Protein AF-A0A090SXI3-F1 (afdb_monomer)

Solvent-accessible surface area (backbone atoms only — not comparable to full-atom values): 13983 Å² total; per-residue (Å²): 139,87,78,79,25,45,62,66,40,48,32,54,50,3,74,83,47,12,17,11,30,28,41,56,66,58,97,86,51,70,62,51,67,39,66,80,42,78,51,74,48,79,48,48,93,58,44,33,69,62,29,45,52,48,21,44,56,23,28,75,71,63,37,47,70,58,10,43,52,24,51,59,65,31,57,90,26,40,32,38,43,36,40,34,36,40,36,20,42,27,41,57,47,95,74,56,4,33,31,45,38,40,38,41,36,35,44,34,40,39,37,64,46,80,45,83,88,51,93,47,35,36,62,16,47,54,32,15,31,37,39,35,43,34,41,41,40,39,37,42,35,43,24,39,7,31,65,48,77,55,98,92,35,39,37,22,40,14,35,24,52,30,42,37,38,39,31,46,48,69,50,78,28,37,65,89,67,67,65,95,82,82,83,85,82,82,69,66,74,48,77,45,77,34,36,30,35,20,36,35,40,39,58,88,44,41,31,39,19,36,19,37,36,38,68,53,63,46,81,43,78,38,76,60,52,74,48,76,30,73,93,38,79,42,78,47,36,40,37,38,42,48,59,58,43,42,34,41,17,40,29,42,50,56,98,87,52,74,49,71,50,62,46,70,79,58,88,84,77,45,71,41,84,109

Organism: NCBI:txid990268

Foldseek 3Di:
DDDFDQWPPALFCCVVHPLQNVQVHDPPPQKDKDDKDKDKDKDFVLPLVVLLVQLVVCLVVVPQVSNVVSLVSNAPTKIKIKIKIKMKMWGHDQAKTKIKMKIKMKIKMKHKDFAPPDPRSSLRLQQIKIKMKMKIKIKTWMKIKHWDADPNKTKMKIKIKMKMKMWMWIDIGRSVGDDPPPTDDDTPIDIDIFMKIKMWIDDQQKIKMKIKGRCDKDKDKDDWDWDGRRNDTDIDIKIFIDDIWMKIKIWGHDPPDIDMDIDIPDDDDGIDTD

pLDDT: mean 87.56, std 11.7, range [46.03, 98.5]

Mean predicted aligned error: 7.32 Å

InterPro domains:
  IPR032811 Putative conjugal transfer protein TraF-related [PF13729] (15-264)

Structure (mmCIF, N/CA/C/O backbone):
data_AF-A0A090SXI3-F1
#
_entry.id   AF-A0A090SXI3-F1
#
loop_
_atom_site.group_PDB
_atom_site.id
_atom_site.type_symbol
_atom_site.label_atom_id
_atom_site.label_alt_id
_atom_site.label_comp_id
_atom_site.label_asym_id
_atom_site.label_entity_id
_atom_site.label_seq_id
_atom_site.pdbx_PDB_ins_code
_atom_site.Cartn_x
_atom_site.Cartn_y
_atom_site.Cartn_z
_atom_site.occupancy
_atom_site.B_iso_or_equiv
_atom_site.auth_seq_id
_atom_site.auth_comp_id
_atom_site.auth_asym_id
_atom_site.auth_atom_id
_atom_site.pdbx_PDB_model_num
ATOM 1 N N . MET A 1 1 ? -1.971 -1.583 -1.492 1.00 47.31 1 MET A N 1
ATOM 2 C CA . MET A 1 1 ? -3.250 -1.181 -0.830 1.00 47.31 1 MET A CA 1
ATOM 3 C C . MET A 1 1 ? -3.128 0.187 -0.147 1.00 47.31 1 MET A C 1
ATOM 5 O O . MET A 1 1 ? -2.890 0.252 1.058 1.00 47.31 1 MET A O 1
ATOM 9 N N . GLY A 1 2 ? -3.265 1.267 -0.918 1.00 52.25 2 GLY A N 1
ATOM 10 C CA . GLY A 1 2 ? -3.675 2.574 -0.399 1.00 52.25 2 GLY A CA 1
ATOM 11 C C . GLY A 1 2 ? -5.194 2.641 -0.515 1.00 52.25 2 GLY A C 1
ATOM 12 O O . GLY A 1 2 ? -5.736 2.346 -1.575 1.00 52.25 2 GLY A O 1
ATOM 13 N N . GLY A 1 3 ? -5.892 2.893 0.580 1.00 70.50 3 GLY A N 1
ATOM 14 C CA . GLY A 1 3 ? -7.349 2.932 0.589 1.00 70.50 3 GLY A CA 1
ATOM 15 C C . GLY A 1 3 ? -7.837 3.690 1.808 1.00 70.50 3 GLY A C 1
ATOM 16 O O . GLY A 1 3 ? -7.159 3.704 2.834 1.00 70.50 3 GLY A O 1
ATOM 17 N N . THR A 1 4 ? -9.003 4.312 1.689 1.00 84.81 4 THR A N 1
ATOM 18 C CA . THR A 1 4 ? -9.630 5.047 2.785 1.00 84.81 4 THR A CA 1
ATOM 19 C C . THR A 1 4 ? -10.278 4.071 3.765 1.00 84.81 4 THR A C 1
ATOM 21 O O . THR A 1 4 ? -10.942 3.109 3.376 1.00 84.81 4 THR A O 1
ATOM 24 N N . GLY A 1 5 ? -10.058 4.284 5.057 1.00 92.44 5 GLY A N 1
ATOM 25 C CA . GLY A 1 5 ? -10.492 3.354 6.095 1.00 92.44 5 GLY A CA 1
ATOM 26 C C . GLY A 1 5 ? -10.141 3.746 7.527 1.00 92.44 5 GLY A C 1
ATOM 27 O O . GLY A 1 5 ? -10.611 3.072 8.444 1.00 92.44 5 GLY A O 1
ATOM 28 N N . VAL A 1 6 ? -9.355 4.806 7.760 1.00 95.88 6 VAL A N 1
ATOM 29 C CA . VAL A 1 6 ? -8.852 5.168 9.102 1.00 95.88 6 VAL A CA 1
ATOM 30 C C . VAL A 1 6 ? -9.975 5.426 10.104 1.00 95.88 6 VAL A C 1
ATOM 32 O O . VAL A 1 6 ? -9.819 5.123 11.288 1.00 95.88 6 VAL A O 1
ATOM 35 N N . VAL A 1 7 ? -11.111 5.949 9.643 1.00 96.56 7 VAL A N 1
ATOM 36 C CA . VAL A 1 7 ? -12.305 6.180 10.478 1.00 96.56 7 VAL A CA 1
ATOM 37 C C . VAL A 1 7 ? -13.532 5.394 10.021 1.00 96.56 7 VAL A C 1
ATOM 39 O O . VAL A 1 7 ? -14.539 5.341 10.742 1.00 96.56 7 VAL A O 1
ATOM 42 N N . SER A 1 8 ? -13.459 4.802 8.827 1.00 94.88 8 SER A N 1
ATOM 43 C CA . SER A 1 8 ? -14.603 4.213 8.143 1.00 94.88 8 SER A CA 1
ATOM 44 C C . SER A 1 8 ? -14.634 2.693 8.115 1.00 94.88 8 SER A C 1
ATOM 46 O O . SER A 1 8 ? -15.714 2.128 7.935 1.00 94.88 8 SER A O 1
ATOM 48 N N . ALA A 1 9 ? -13.495 2.030 8.324 1.00 94.06 9 ALA A N 1
ATOM 49 C CA . ALA A 1 9 ? -13.436 0.579 8.291 1.00 94.06 9 ALA A CA 1
ATOM 50 C C . ALA A 1 9 ? -14.364 -0.062 9.342 1.00 94.06 9 ALA A C 1
ATOM 52 O O . ALA A 1 9 ? -14.617 0.477 10.422 1.00 94.06 9 ALA A O 1
ATOM 53 N N . SER A 1 10 ? -14.875 -1.243 9.003 1.00 92.88 10 SER A N 1
ATOM 54 C CA . SER A 1 10 ? -15.634 -2.079 9.933 1.00 92.88 10 SER A CA 1
ATOM 55 C C . SER A 1 10 ? -14.716 -2.662 11.007 1.00 92.88 10 SER A C 1
ATOM 57 O O . SER A 1 10 ? -13.502 -2.737 10.806 1.00 92.88 10 SER A O 1
ATOM 59 N N . TYR A 1 11 ? -15.280 -3.178 12.102 1.00 93.62 11 TYR A N 1
ATOM 60 C CA . TYR A 1 11 ? -14.468 -3.854 13.116 1.00 93.62 11 TYR A CA 1
ATOM 61 C C . TYR A 1 11 ? -13.689 -5.055 12.550 1.00 93.62 11 TYR A C 1
ATOM 63 O O . TYR A 1 11 ? -12.592 -5.311 13.021 1.00 93.62 11 TYR A O 1
ATOM 71 N N . LEU A 1 12 ? -14.181 -5.741 11.507 1.00 93.75 12 LEU A N 1
ATOM 72 C CA . LEU A 1 12 ? -13.489 -6.876 10.872 1.00 93.75 12 LEU A CA 1
ATOM 73 C C . LEU A 1 12 ? -12.348 -6.451 9.939 1.00 93.75 12 LEU A C 1
ATOM 75 O O . LEU A 1 12 ? -11.378 -7.186 9.769 1.00 93.75 12 LEU A O 1
ATOM 79 N N . THR A 1 13 ? -12.446 -5.266 9.333 1.00 94.06 13 THR A N 1
ATOM 80 C CA . THR A 1 13 ? -11.393 -4.709 8.468 1.00 94.06 13 THR A CA 1
ATOM 81 C C . THR A 1 13 ? -10.453 -3.759 9.211 1.00 94.06 13 THR A C 1
ATOM 83 O O . THR A 1 13 ? -9.410 -3.387 8.673 1.00 94.06 13 THR A O 1
ATOM 86 N N . ALA A 1 14 ? -10.764 -3.427 10.467 1.00 95.31 14 ALA A N 1
ATOM 87 C CA . ALA A 1 14 ? -9.978 -2.569 11.347 1.00 95.31 14 ALA A CA 1
ATOM 88 C C . ALA A 1 14 ? -8.473 -2.889 11.368 1.00 95.31 14 ALA A C 1
ATOM 90 O O . ALA A 1 14 ? -7.689 -1.948 11.219 1.00 95.31 14 ALA A O 1
ATOM 91 N N . PRO A 1 15 ? -8.018 -4.161 11.449 1.00 95.12 15 PRO A N 1
ATOM 92 C CA . PRO A 1 15 ? -6.584 -4.451 11.490 1.00 95.12 15 PRO A CA 1
ATOM 93 C C . PRO A 1 15 ? -5.826 -3.943 10.256 1.00 95.12 15 PRO A C 1
ATOM 95 O O . PRO A 1 15 ? -4.655 -3.575 10.340 1.00 95.12 15 PRO A O 1
ATOM 98 N N . PHE A 1 16 ? -6.501 -3.855 9.108 1.00 94.50 16 PHE A N 1
ATOM 99 C CA . PHE A 1 16 ? -5.898 -3.433 7.846 1.00 94.50 16 PHE A CA 1
ATOM 100 C C . PHE A 1 16 ? -5.880 -1.917 7.656 1.00 94.50 16 PHE A C 1
ATOM 102 O O . PHE A 1 16 ? -5.069 -1.446 6.860 1.00 94.50 16 PHE A O 1
ATOM 109 N N . TYR A 1 17 ? -6.649 -1.156 8.446 1.00 95.44 17 TYR A N 1
ATOM 110 C CA . TYR A 1 17 ? -6.756 0.306 8.340 1.00 95.44 17 TYR A CA 1
ATOM 111 C C . TYR A 1 17 ? -6.408 1.029 9.641 1.00 95.44 17 TYR A C 1
ATOM 113 O O . TYR A 1 17 ? -5.397 1.715 9.676 1.00 95.44 17 TYR A O 1
ATOM 121 N N . ASN A 1 18 ? -7.173 0.834 10.715 1.00 97.44 18 ASN A N 1
ATOM 122 C CA . ASN A 1 18 ? -6.925 1.435 12.024 1.00 97.44 18 ASN A CA 1
ATOM 123 C C . ASN A 1 18 ? -7.348 0.457 13.135 1.00 97.44 18 ASN A C 1
ATOM 125 O O . ASN A 1 18 ? -8.544 0.183 13.268 1.00 97.44 18 ASN A O 1
ATOM 129 N N . PRO A 1 19 ? -6.417 -0.043 13.972 1.00 97.69 19 PRO A N 1
ATOM 130 C CA . PRO A 1 19 ? -6.743 -1.032 14.995 1.00 97.69 19 PRO A CA 1
ATOM 131 C C . PRO A 1 19 ? -7.730 -0.527 16.053 1.00 97.69 19 PRO A C 1
ATOM 133 O O . PRO A 1 19 ? -8.421 -1.346 16.649 1.00 97.69 19 PRO A O 1
ATOM 136 N N . ALA A 1 20 ? -7.871 0.789 16.262 1.00 97.81 20 ALA A N 1
ATOM 137 C CA . ALA A 1 20 ? -8.884 1.336 17.170 1.00 97.81 20 ALA A CA 1
ATOM 138 C C . ALA A 1 20 ? -10.319 0.977 16.747 1.00 97.81 20 ALA A C 1
ATOM 140 O O . ALA A 1 20 ? -11.197 0.816 17.591 1.00 97.81 20 ALA A O 1
ATOM 141 N N . LEU A 1 21 ? -10.569 0.780 15.450 1.00 96.94 21 LEU A N 1
ATOM 142 C CA . LEU A 1 21 ? -11.894 0.403 14.956 1.00 96.94 21 LEU A CA 1
ATOM 143 C C . LEU A 1 21 ? -12.310 -1.015 15.384 1.00 96.94 21 LEU A C 1
ATOM 145 O O . LEU A 1 21 ? -13.496 -1.329 15.333 1.00 96.94 21 LEU A O 1
ATOM 149 N N . THR A 1 22 ? -11.386 -1.848 15.884 1.00 96.81 22 THR A N 1
ATOM 150 C CA . THR A 1 22 ? -11.689 -3.193 16.408 1.00 96.81 22 THR A CA 1
ATOM 151 C C . THR A 1 22 ? -12.709 -3.143 17.556 1.00 96.81 22 THR A C 1
ATOM 153 O O . THR A 1 22 ? -13.513 -4.060 17.700 1.00 96.81 22 THR A O 1
ATOM 156 N N . ALA A 1 23 ? -12.743 -2.064 18.351 1.00 96.25 23 ALA A N 1
ATOM 157 C CA . ALA A 1 23 ? -13.725 -1.896 19.430 1.00 96.25 23 ALA A CA 1
ATOM 158 C C . ALA A 1 23 ? -15.037 -1.222 18.984 1.00 96.25 23 ALA A C 1
ATOM 160 O O . ALA A 1 23 ? -15.909 -0.979 19.818 1.00 96.25 23 ALA A O 1
ATOM 161 N N . ILE A 1 24 ? -15.190 -0.918 17.692 1.00 94.50 24 ILE A N 1
ATOM 162 C CA . ILE A 1 24 ? -16.367 -0.258 17.113 1.00 94.50 24 ILE A CA 1
ATOM 163 C C . ILE A 1 24 ? -17.214 -1.301 16.371 1.00 94.50 24 ILE A C 1
ATOM 165 O O . ILE A 1 24 ? -17.279 -1.330 15.143 1.00 94.50 24 ILE A O 1
ATOM 169 N N . TYR A 1 25 ? -17.853 -2.178 17.141 1.00 89.75 25 TYR A N 1
ATOM 170 C CA . TYR A 1 25 ? -18.771 -3.221 16.668 1.00 89.75 25 TYR A CA 1
ATOM 171 C C . TYR A 1 25 ? -20.225 -2.885 17.041 1.00 89.75 25 TYR A C 1
ATOM 173 O O . TYR A 1 25 ? -20.486 -2.027 17.893 1.00 89.75 25 TYR A O 1
ATOM 181 N N . ARG A 1 26 ? -21.202 -3.528 16.391 1.00 84.06 26 ARG A N 1
ATOM 182 C CA . ARG A 1 26 ? -22.625 -3.344 16.716 1.00 84.06 26 ARG A CA 1
ATOM 183 C C . ARG A 1 26 ? -22.989 -4.177 17.942 1.00 84.06 26 ARG A C 1
ATOM 185 O O . ARG A 1 26 ? -22.405 -5.219 18.194 1.00 84.06 26 ARG A O 1
ATOM 192 N N . ARG A 1 27 ? -24.007 -3.754 18.700 1.00 75.00 27 ARG A N 1
ATOM 193 C CA . ARG A 1 27 ? -24.419 -4.449 19.940 1.00 75.00 27 ARG A CA 1
ATOM 194 C C . ARG A 1 27 ? -24.825 -5.916 19.752 1.00 75.00 27 ARG A C 1
ATOM 196 O O . ARG A 1 27 ? -24.783 -6.648 20.729 1.00 75.00 27 ARG A O 1
ATOM 203 N N . ASN A 1 28 ? -25.221 -6.309 18.542 1.00 79.62 28 ASN A N 1
ATOM 204 C CA . ASN A 1 28 ? -25.636 -7.675 18.215 1.00 79.62 28 ASN A CA 1
ATOM 205 C C . ASN A 1 28 ? -24.510 -8.499 17.558 1.00 79.62 28 ASN A C 1
ATOM 207 O O . ASN A 1 28 ? -24.779 -9.589 17.060 1.00 79.62 28 ASN A O 1
ATOM 211 N N . ASP A 1 29 ? -23.280 -7.980 17.509 1.00 81.44 29 ASP A N 1
ATOM 212 C CA . ASP A 1 29 ? -22.138 -8.707 16.961 1.00 81.44 29 ASP A CA 1
ATOM 213 C C . ASP A 1 29 ? -21.486 -9.527 18.088 1.00 81.44 29 ASP A C 1
ATOM 215 O O . ASP A 1 29 ? -20.845 -8.964 18.975 1.00 81.44 29 ASP A O 1
ATOM 219 N N . ASP A 1 30 ? -21.635 -10.854 18.048 1.00 79.69 30 ASP A N 1
ATOM 220 C CA . ASP A 1 30 ? -21.025 -11.773 19.030 1.00 79.69 30 ASP A CA 1
ATOM 221 C C . ASP A 1 30 ? -19.697 -12.366 18.534 1.00 79.69 30 ASP A C 1
ATOM 223 O O . ASP A 1 30 ? -18.776 -12.632 19.306 1.00 79.69 30 ASP A O 1
ATOM 227 N N . ALA A 1 31 ? -19.590 -12.561 17.222 1.00 86.44 31 ALA A N 1
ATOM 228 C CA . ALA A 1 31 ? -18.386 -12.947 16.502 1.00 86.44 31 ALA A CA 1
ATOM 229 C C . ALA A 1 31 ? -18.582 -12.605 15.023 1.00 86.44 31 ALA A C 1
ATOM 231 O O . ALA A 1 31 ? -19.709 -12.569 14.527 1.00 86.44 31 ALA A O 1
ATOM 232 N N . GLY A 1 32 ? -17.492 -12.382 14.295 1.00 90.19 32 GLY A N 1
ATOM 233 C CA . GLY A 1 32 ? -17.571 -12.240 12.845 1.00 90.19 32 GLY A CA 1
ATOM 234 C C . GLY A 1 32 ? -16.293 -12.663 12.157 1.00 90.19 32 GLY A C 1
ATOM 235 O O . GLY A 1 32 ? -15.233 -12.762 12.773 1.00 90.19 32 GLY A O 1
ATOM 236 N N . MET A 1 33 ? -16.402 -12.905 10.860 1.00 93.31 33 MET A N 1
ATOM 237 C CA . MET A 1 33 ? -15.274 -13.269 10.025 1.00 93.31 33 MET A CA 1
ATOM 238 C C . MET A 1 33 ? -15.311 -12.444 8.745 1.00 93.31 33 MET A C 1
ATOM 240 O O . MET A 1 33 ? -16.329 -12.391 8.056 1.00 93.31 33 MET A O 1
ATOM 244 N N . LEU A 1 34 ? -14.177 -11.837 8.414 1.00 91.38 34 LEU A N 1
ATOM 245 C CA . LEU A 1 34 ? -13.884 -11.417 7.057 1.00 91.38 34 LEU A CA 1
ATOM 246 C C . LEU A 1 34 ? -13.491 -12.669 6.275 1.00 91.38 34 LEU A C 1
ATOM 248 O O . LEU A 1 34 ? -12.407 -13.223 6.483 1.00 91.38 34 LEU A O 1
ATOM 252 N N . VAL A 1 35 ? -14.393 -13.120 5.403 1.00 90.81 35 VAL A N 1
ATOM 253 C CA . VAL A 1 35 ? -14.080 -14.168 4.425 1.00 90.81 35 VAL A CA 1
ATOM 254 C C . VAL A 1 35 ? -12.879 -13.745 3.577 1.00 90.81 35 VAL A C 1
ATOM 256 O O . VAL A 1 35 ? -12.702 -12.542 3.371 1.00 90.81 35 VAL A O 1
ATOM 259 N N . PRO A 1 36 ? -12.071 -14.701 3.078 1.00 89.44 36 PRO A N 1
ATOM 260 C CA . PRO A 1 36 ? -10.929 -14.390 2.229 1.00 89.44 36 PRO A CA 1
ATOM 261 C C . PRO A 1 36 ? -11.309 -13.408 1.125 1.00 89.44 36 PRO A C 1
ATOM 263 O O . PRO A 1 36 ? -12.106 -13.724 0.242 1.00 89.44 36 PRO A O 1
ATOM 266 N N . SER A 1 37 ? -10.755 -12.203 1.206 1.00 87.19 37 SER A N 1
ATOM 267 C CA . SER A 1 37 ? -10.879 -11.201 0.158 1.00 87.19 37 SER A CA 1
ATOM 268 C C . SER A 1 37 ? -9.666 -11.282 -0.751 1.00 87.19 37 SER A C 1
ATOM 270 O O . SER A 1 37 ? -8.566 -11.592 -0.296 1.00 87.19 37 SER A O 1
ATOM 272 N N . LEU A 1 38 ? -9.873 -11.013 -2.036 1.00 90.12 38 LEU A N 1
ATOM 273 C CA . LEU A 1 38 ? -8.821 -10.906 -3.037 1.00 90.12 38 LEU A CA 1
ATOM 274 C C . LEU A 1 38 ? -8.950 -9.541 -3.709 1.00 90.12 38 LEU A C 1
ATOM 276 O O . LEU A 1 38 ? -10.057 -9.086 -3.995 1.00 90.12 38 LEU A O 1
ATOM 280 N N . GLY A 1 39 ? -7.819 -8.895 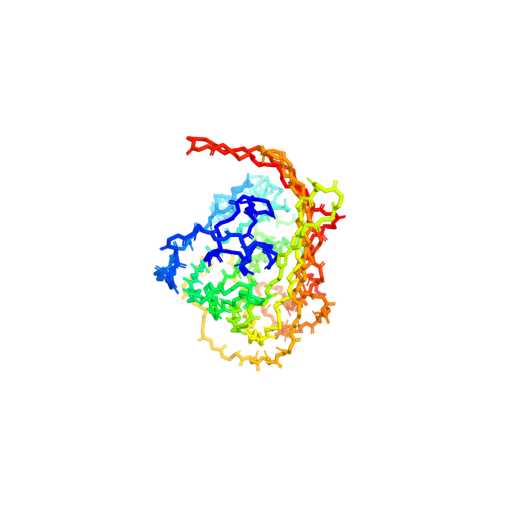-3.945 1.00 85.69 39 GLY A N 1
ATOM 281 C CA . GLY A 1 39 ? -7.725 -7.618 -4.630 1.00 85.69 39 GLY A CA 1
ATOM 282 C C . GLY A 1 39 ? -6.555 -7.635 -5.598 1.00 85.69 39 GLY A C 1
ATOM 283 O O . GLY A 1 39 ? -5.482 -8.145 -5.278 1.00 85.69 39 GLY A O 1
ATOM 284 N N . ILE A 1 40 ? -6.778 -7.062 -6.773 1.00 87.44 40 ILE A N 1
ATOM 285 C CA . ILE A 1 40 ? -5.752 -6.790 -7.773 1.00 87.44 40 ILE A CA 1
ATOM 286 C C . ILE A 1 40 ? -5.776 -5.291 -8.074 1.00 87.44 40 ILE A C 1
ATOM 288 O O . ILE A 1 40 ? -6.850 -4.693 -8.151 1.00 87.44 40 ILE A O 1
ATOM 292 N N . SER A 1 41 ? -4.603 -4.684 -8.197 1.00 85.62 41 SER A N 1
ATOM 293 C CA . SER A 1 41 ? -4.432 -3.298 -8.620 1.00 85.62 41 SER A CA 1
ATOM 294 C C . SER A 1 41 ? -3.407 -3.263 -9.736 1.00 85.62 41 SER A C 1
ATOM 296 O O . SER A 1 41 ? -2.354 -3.887 -9.630 1.00 85.62 41 SER A O 1
ATOM 298 N N . TYR A 1 42 ? -3.714 -2.515 -10.782 1.00 87.62 42 TYR A N 1
ATOM 299 C CA . TYR A 1 42 ? -2.824 -2.274 -11.904 1.00 87.62 42 TYR A CA 1
ATOM 300 C C . TYR A 1 42 ? -2.736 -0.765 -12.110 1.00 87.62 42 TYR A C 1
ATOM 302 O O . TYR A 1 42 ? -3.769 -0.096 -12.163 1.00 87.62 42 TYR A O 1
ATOM 310 N N . ASP A 1 43 ? -1.517 -0.240 -12.152 1.00 87.25 43 ASP A N 1
ATOM 311 C CA . ASP A 1 43 ? -1.228 1.180 -12.321 1.00 87.25 43 ASP A CA 1
ATOM 312 C C . ASP A 1 43 ? -0.106 1.334 -13.351 1.00 87.25 43 ASP A C 1
ATOM 314 O O . ASP A 1 43 ? 1.046 0.999 -13.082 1.00 87.25 43 ASP A O 1
ATOM 318 N N . ASP A 1 44 ? -0.472 1.814 -14.535 1.00 88.50 44 ASP A N 1
ATOM 319 C CA . ASP A 1 44 ? 0.445 2.165 -15.618 1.00 88.50 44 ASP A CA 1
ATOM 320 C C . ASP A 1 44 ? 0.091 3.560 -16.152 1.00 88.50 44 ASP A C 1
ATOM 322 O O . ASP A 1 44 ? -0.282 3.739 -17.308 1.00 88.50 44 ASP A O 1
ATOM 326 N N . GLN A 1 45 ? 0.120 4.566 -15.269 1.00 85.25 45 GLN A N 1
ATOM 327 C CA . GLN A 1 45 ? -0.205 5.957 -15.625 1.00 85.25 45 GLN A CA 1
ATOM 328 C C . GLN A 1 45 ? 0.634 6.514 -16.782 1.00 85.25 45 GLN A C 1
ATOM 330 O O . GLN A 1 45 ? 0.172 7.411 -17.489 1.00 85.25 45 GLN A O 1
ATOM 335 N N . ASP A 1 46 ? 1.842 5.986 -16.973 1.00 88.19 46 ASP A N 1
ATOM 336 C CA . ASP A 1 46 ? 2.779 6.464 -17.981 1.00 88.19 46 ASP A CA 1
ATOM 337 C C . ASP A 1 46 ? 2.829 5.589 -19.245 1.00 88.19 46 ASP A C 1
ATOM 339 O O . ASP A 1 46 ? 3.636 5.890 -20.130 1.00 88.19 46 ASP A O 1
ATOM 343 N N . ASN A 1 47 ? 1.980 4.556 -19.350 1.00 90.44 47 ASN A N 1
ATOM 344 C CA . ASN A 1 47 ? 1.938 3.568 -20.438 1.00 90.44 47 ASN A CA 1
ATOM 345 C C . ASN A 1 47 ? 3.318 2.944 -20.733 1.00 90.44 47 ASN A C 1
ATOM 347 O O . ASN A 1 47 ? 3.775 2.926 -21.880 1.00 90.44 47 ASN A O 1
ATOM 351 N N . LEU A 1 48 ? 4.017 2.480 -19.692 1.00 90.62 48 LEU A N 1
ATOM 352 C CA . LEU A 1 48 ? 5.322 1.825 -19.790 1.00 90.62 48 LEU A CA 1
ATOM 353 C C . LEU A 1 48 ? 5.299 0.705 -20.835 1.00 90.62 48 LEU A C 1
ATOM 355 O O . LEU A 1 48 ? 6.223 0.622 -21.639 1.00 90.62 48 LEU A O 1
ATOM 359 N N . LEU A 1 49 ? 4.272 -0.153 -20.817 1.00 88.31 49 LEU A N 1
ATOM 360 C CA . LEU A 1 49 ? 4.222 -1.326 -21.695 1.00 88.31 49 LEU A CA 1
ATOM 361 C C . LEU A 1 49 ? 4.163 -0.935 -23.172 1.00 88.31 49 LEU A C 1
ATOM 363 O O . LEU A 1 49 ? 4.945 -1.454 -23.966 1.00 88.31 49 LEU A O 1
ATOM 367 N N . ASP A 1 50 ? 3.306 0.026 -23.511 1.00 92.06 50 ASP A N 1
ATOM 368 C CA . ASP A 1 50 ? 3.181 0.529 -24.881 1.00 92.06 50 ASP A CA 1
ATOM 369 C C . ASP A 1 50 ? 4.488 1.195 -25.338 1.00 92.06 50 ASP A C 1
ATOM 371 O O . ASP A 1 50 ? 4.963 0.969 -26.445 1.00 92.06 50 ASP A O 1
ATOM 375 N N . LYS A 1 51 ? 5.139 1.962 -24.456 1.00 92.19 51 LYS A N 1
ATOM 376 C CA . LYS A 1 51 ? 6.403 2.646 -24.772 1.00 92.19 51 LYS A CA 1
ATOM 377 C C . LYS A 1 51 ? 7.591 1.698 -24.917 1.00 92.19 51 LYS A C 1
ATOM 379 O O . LYS A 1 51 ? 8.512 1.993 -25.680 1.00 92.19 51 LYS A O 1
ATOM 384 N N . VAL A 1 52 ? 7.598 0.583 -24.184 1.00 91.25 52 VAL A N 1
ATOM 385 C CA . VAL A 1 52 ? 8.570 -0.503 -24.376 1.00 91.25 52 VAL A CA 1
ATOM 386 C C . VAL A 1 52 ? 8.391 -1.113 -25.766 1.00 91.25 52 VAL A C 1
ATOM 388 O O . VAL A 1 52 ? 9.383 -1.261 -26.482 1.00 91.25 52 VAL A O 1
ATOM 391 N N . ASP A 1 53 ? 7.149 -1.405 -26.163 1.00 92.38 53 ASP A N 1
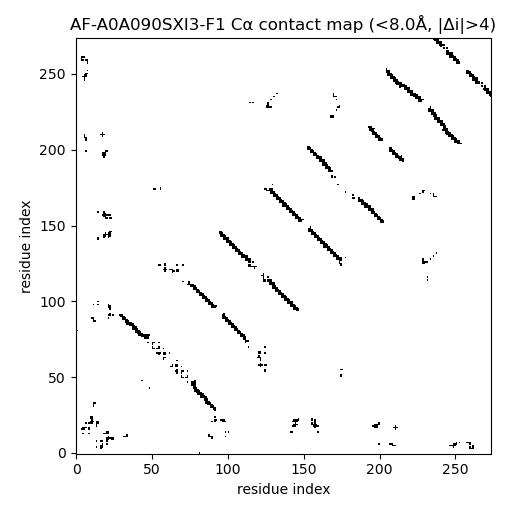ATOM 392 C CA . ASP A 1 53 ? 6.829 -1.973 -27.479 1.00 92.38 53 ASP A CA 1
ATOM 393 C C . ASP A 1 53 ? 7.174 -1.008 -28.626 1.00 92.38 53 ASP A C 1
ATOM 395 O O . ASP A 1 53 ? 7.805 -1.404 -29.609 1.00 92.38 53 ASP A O 1
ATOM 399 N N . ASP A 1 54 ? 6.872 0.283 -28.464 1.00 93.50 54 ASP A N 1
ATOM 400 C CA . ASP A 1 54 ? 7.236 1.335 -29.417 1.00 93.50 54 ASP A CA 1
ATOM 401 C C . ASP A 1 54 ? 8.759 1.438 -29.601 1.00 93.50 54 ASP A C 1
ATOM 403 O O . ASP A 1 54 ? 9.252 1.520 -30.733 1.00 93.50 54 ASP A O 1
ATOM 407 N N . ALA A 1 55 ? 9.520 1.422 -28.498 1.00 91.56 55 ALA A N 1
ATOM 408 C CA . ALA A 1 55 ? 10.980 1.496 -28.534 1.00 91.56 55 ALA A CA 1
ATOM 409 C C . ALA A 1 55 ? 11.593 0.258 -29.197 1.00 91.56 55 ALA A C 1
ATOM 411 O O . ALA A 1 55 ? 12.487 0.389 -30.039 1.00 91.56 55 ALA A O 1
ATOM 412 N N . PHE A 1 56 ? 11.083 -0.931 -28.865 1.00 91.75 56 PHE A N 1
ATOM 413 C CA . PHE A 1 56 ? 11.504 -2.185 -29.479 1.00 91.75 56 PHE A CA 1
ATOM 414 C C . PHE A 1 56 ? 11.202 -2.206 -30.986 1.00 91.75 56 PHE A C 1
ATOM 416 O O . PHE A 1 56 ? 12.103 -2.417 -31.799 1.00 91.75 56 PHE A O 1
ATOM 423 N N . SER A 1 57 ? 9.966 -1.889 -31.371 1.00 93.56 57 SER A N 1
ATOM 424 C CA . SER A 1 57 ? 9.508 -1.893 -32.765 1.00 93.56 57 SER A CA 1
ATOM 425 C C . SER A 1 57 ? 10.204 -0.836 -33.632 1.00 93.56 57 SER A C 1
ATOM 427 O O . SER A 1 57 ? 10.395 -1.024 -34.838 1.00 93.56 57 SER A O 1
ATOM 429 N N . ALA A 1 58 ? 10.570 0.318 -33.066 1.00 92.88 58 ALA A N 1
ATOM 430 C CA . ALA A 1 58 ? 11.361 1.327 -33.771 1.00 92.88 58 ALA A CA 1
ATOM 431 C C . ALA A 1 58 ? 12.805 0.855 -34.017 1.00 92.88 58 ALA A C 1
ATOM 433 O O . ALA A 1 58 ? 13.322 1.024 -35.128 1.00 92.88 58 ALA A O 1
ATOM 434 N N . ALA A 1 59 ? 13.414 0.207 -33.020 1.00 91.62 59 ALA A N 1
ATOM 435 C CA . ALA A 1 59 ? 14.762 -0.335 -33.124 1.00 91.62 59 ALA A CA 1
ATOM 436 C C . ALA A 1 59 ? 14.834 -1.519 -34.100 1.00 91.62 59 ALA A C 1
ATOM 438 O O . ALA A 1 59 ? 15.762 -1.587 -34.905 1.00 91.62 59 ALA A O 1
ATOM 439 N N . GLU A 1 60 ? 13.838 -2.411 -34.097 1.00 93.06 60 GLU A N 1
ATOM 440 C CA . GLU A 1 60 ? 13.758 -3.548 -35.026 1.00 93.06 60 GLU A CA 1
ATOM 441 C C . GLU A 1 60 ? 13.642 -3.087 -36.488 1.00 93.06 60 GLU A C 1
ATOM 443 O O . GLU A 1 60 ? 14.275 -3.651 -37.382 1.00 93.06 60 GLU A O 1
ATOM 448 N N . ARG A 1 61 ? 12.900 -1.999 -36.737 1.00 93.50 61 ARG A N 1
ATOM 449 C CA . ARG A 1 61 ? 12.829 -1.355 -38.060 1.00 93.50 61 ARG A CA 1
ATOM 450 C C . ARG A 1 61 ? 14.116 -0.625 -38.454 1.00 93.50 61 ARG A C 1
ATOM 452 O O . ARG A 1 61 ? 14.243 -0.228 -39.612 1.00 93.50 61 ARG A O 1
ATOM 459 N N . GLY A 1 62 ? 15.045 -0.429 -37.518 1.00 91.44 62 GLY A N 1
ATOM 460 C CA . GLY A 1 62 ? 16.291 0.298 -37.735 1.00 91.44 62 GLY A CA 1
ATOM 461 C C . GLY A 1 62 ? 16.090 1.791 -38.002 1.00 91.44 62 GLY A C 1
ATOM 462 O O . GLY A 1 62 ? 16.878 2.363 -38.749 1.00 91.44 62 GLY A O 1
ATOM 463 N N . ASP A 1 63 ? 15.041 2.414 -37.444 1.00 93.38 63 ASP A N 1
ATOM 464 C CA . ASP A 1 63 ? 14.763 3.854 -37.576 1.00 93.38 63 ASP A CA 1
ATOM 465 C C . ASP A 1 63 ? 15.352 4.629 -36.381 1.00 93.38 63 ASP A C 1
ATOM 467 O O . ASP A 1 63 ? 14.774 4.606 -35.286 1.00 93.38 63 ASP A O 1
ATOM 471 N N . PRO A 1 64 ? 16.475 5.353 -36.549 1.00 91.75 64 PRO A N 1
ATOM 472 C CA . PRO A 1 64 ? 17.141 6.013 -35.430 1.00 91.75 64 PRO A CA 1
ATOM 473 C C . PRO A 1 64 ? 16.326 7.165 -34.831 1.00 91.75 64 PRO A C 1
ATOM 475 O O . PRO A 1 64 ? 16.371 7.383 -33.620 1.00 91.75 64 PRO A O 1
ATOM 478 N N . LEU A 1 65 ? 15.565 7.904 -35.649 1.00 93.31 65 LEU A N 1
ATOM 479 C CA . LEU A 1 65 ? 14.790 9.055 -35.176 1.00 93.31 65 LEU A CA 1
ATOM 480 C C . LEU A 1 65 ? 13.586 8.596 -34.355 1.00 93.31 65 LEU A C 1
ATOM 482 O O . LEU A 1 65 ? 13.351 9.121 -33.264 1.00 93.31 65 LEU A O 1
ATOM 486 N N . ALA A 1 66 ? 12.860 7.591 -34.853 1.00 94.12 66 ALA A N 1
ATOM 487 C CA . ALA A 1 66 ? 11.744 7.003 -34.122 1.00 94.12 66 ALA A CA 1
ATOM 488 C C . ALA A 1 66 ? 12.218 6.332 -32.824 1.00 94.12 66 ALA A C 1
ATOM 490 O O . ALA A 1 66 ? 11.605 6.527 -31.775 1.00 94.12 66 ALA A O 1
ATOM 491 N N . THR A 1 67 ? 13.346 5.615 -32.870 1.00 93.69 67 THR A N 1
ATOM 492 C CA . THR A 1 67 ? 13.909 4.942 -31.690 1.00 93.69 67 THR A CA 1
ATOM 493 C C . THR A 1 67 ? 14.319 5.947 -30.617 1.00 93.69 67 THR A C 1
ATOM 495 O O . THR A 1 67 ? 13.988 5.775 -29.447 1.00 93.69 67 THR A O 1
ATOM 498 N N . GLN A 1 68 ? 14.974 7.046 -31.002 1.00 93.88 68 GLN A N 1
ATOM 499 C CA . GLN A 1 68 ? 15.369 8.088 -30.054 1.00 93.88 68 GLN A CA 1
ATOM 500 C C . GLN A 1 68 ? 14.163 8.724 -29.351 1.00 93.88 68 GLN A C 1
ATOM 502 O O . GLN A 1 68 ? 14.225 8.978 -28.145 1.00 93.88 68 GLN A O 1
ATOM 507 N N . ALA A 1 69 ? 13.082 8.985 -30.091 1.00 94.69 69 ALA A N 1
ATOM 508 C CA . ALA A 1 69 ? 11.851 9.537 -29.534 1.00 94.69 69 ALA A CA 1
ATOM 509 C C . ALA A 1 69 ? 11.169 8.547 -28.575 1.00 94.69 69 ALA A C 1
ATOM 511 O O . ALA A 1 69 ? 10.750 8.939 -27.486 1.00 94.69 69 ALA A O 1
ATOM 512 N N . ALA A 1 70 ? 11.119 7.264 -28.943 1.00 93.81 70 ALA A N 1
ATOM 513 C CA . ALA A 1 70 ? 10.535 6.217 -28.111 1.00 93.81 70 ALA A CA 1
ATOM 514 C C . ALA A 1 70 ? 11.328 5.997 -26.808 1.00 93.81 70 ALA A C 1
ATOM 516 O O . ALA A 1 70 ? 10.732 5.945 -25.735 1.00 93.81 70 ALA A O 1
ATOM 517 N N . LEU A 1 71 ? 12.667 5.984 -26.859 1.00 93.19 71 LEU A N 1
ATOM 518 C CA . LEU A 1 71 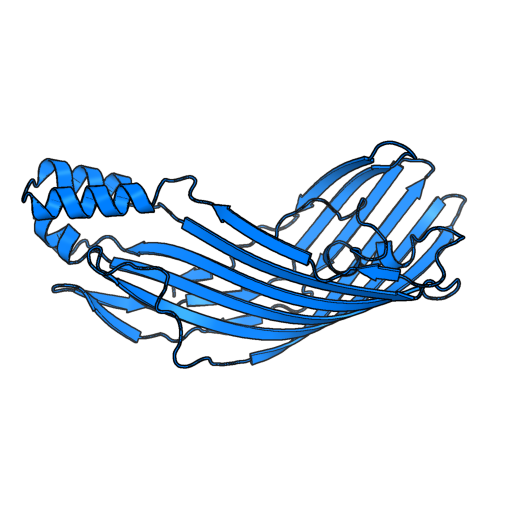? 13.513 5.891 -25.659 1.00 93.19 71 LEU A CA 1
ATOM 519 C C . LEU A 1 71 ? 13.331 7.093 -24.717 1.00 93.19 71 LEU A C 1
ATOM 521 O O . LEU A 1 71 ? 13.302 6.929 -23.497 1.00 93.19 71 LEU A O 1
ATOM 525 N N . GLN A 1 72 ? 13.167 8.302 -25.265 1.00 93.69 72 GLN A N 1
ATOM 526 C CA . GLN A 1 72 ? 12.867 9.494 -24.462 1.00 93.69 72 GLN A CA 1
ATOM 527 C C . GLN A 1 72 ? 11.483 9.416 -23.815 1.00 93.69 72 GLN A C 1
ATOM 529 O O . GLN A 1 72 ? 11.338 9.792 -22.655 1.00 93.69 72 GLN A O 1
ATOM 534 N N . ALA A 1 73 ? 10.482 8.913 -24.541 1.00 93.44 73 ALA A N 1
ATOM 535 C CA . ALA A 1 73 ? 9.134 8.724 -24.014 1.00 93.44 73 ALA A CA 1
ATOM 536 C C . ALA A 1 73 ? 9.077 7.639 -22.926 1.00 93.44 73 ALA A C 1
ATOM 538 O O . ALA A 1 73 ? 8.280 7.763 -21.992 1.00 93.44 73 ALA A O 1
ATOM 539 N N . LEU A 1 74 ? 9.918 6.606 -23.052 1.00 92.75 74 LEU A N 1
ATOM 540 C CA . LEU A 1 74 ? 10.081 5.507 -22.101 1.00 92.75 74 LEU A CA 1
ATOM 541 C C . LEU A 1 74 ? 10.794 5.949 -20.813 1.00 92.75 74 LEU A C 1
ATOM 543 O O . LEU A 1 74 ? 10.496 5.441 -19.732 1.00 92.75 74 LEU A O 1
ATOM 547 N N . SER A 1 75 ? 11.712 6.911 -20.893 1.00 91.69 75 SER A N 1
ATOM 548 C CA . SER A 1 75 ? 12.441 7.412 -19.726 1.00 91.69 75 SER A CA 1
ATOM 549 C C . SER A 1 75 ? 11.500 7.944 -18.636 1.00 91.69 75 SER A C 1
ATOM 551 O O . SER A 1 75 ? 10.649 8.794 -18.885 1.00 91.69 75 SER A O 1
ATOM 553 N N . GLY A 1 76 ? 11.697 7.482 -17.399 1.00 86.50 76 GLY A N 1
ATOM 554 C CA . GLY A 1 76 ? 10.934 7.933 -16.229 1.00 86.50 76 GLY A CA 1
ATOM 555 C C . GLY A 1 76 ? 9.547 7.306 -16.073 1.00 86.50 76 GLY A C 1
ATOM 556 O O . GLY A 1 76 ? 8.847 7.649 -15.126 1.00 86.50 76 GLY A O 1
ATOM 557 N N . THR A 1 77 ? 9.161 6.387 -16.958 1.00 92.00 77 THR A N 1
ATOM 558 C CA . THR A 1 77 ? 7.899 5.649 -16.836 1.00 92.00 77 THR A CA 1
ATOM 559 C C . THR A 1 77 ? 7.992 4.508 -15.824 1.00 92.00 77 THR A C 1
ATOM 561 O O . THR A 1 77 ? 9.074 3.993 -15.532 1.00 92.00 77 THR A O 1
ATOM 564 N N . GLN A 1 78 ? 6.848 4.104 -15.274 1.00 90.56 78 GLN A N 1
ATOM 565 C CA . GLN A 1 78 ? 6.747 2.976 -14.351 1.00 90.56 78 GLN A CA 1
ATOM 566 C C . GLN A 1 78 ? 5.429 2.228 -14.569 1.00 90.56 78 GLN A C 1
ATOM 568 O O . GLN A 1 78 ? 4.405 2.851 -14.836 1.00 90.56 78 GLN A O 1
ATOM 573 N N . ALA A 1 79 ? 5.438 0.918 -14.337 1.00 90.12 79 ALA A N 1
ATOM 574 C CA . ALA A 1 79 ? 4.216 0.134 -14.181 1.00 90.12 79 ALA A CA 1
ATOM 575 C C . ALA A 1 79 ? 4.236 -0.587 -12.835 1.00 90.12 79 ALA A C 1
ATOM 577 O O . ALA A 1 79 ? 5.280 -1.078 -12.393 1.00 90.12 79 ALA A O 1
ATOM 578 N N . LYS A 1 80 ? 3.078 -0.657 -12.180 1.00 89.44 80 LYS A N 1
ATOM 579 C CA . LYS A 1 80 ? 2.892 -1.318 -10.890 1.00 89.44 80 LYS A CA 1
ATOM 580 C C . LYS A 1 80 ? 1.742 -2.304 -10.952 1.00 89.44 80 LYS A C 1
ATOM 582 O O . LYS A 1 80 ? 0.662 -1.998 -11.457 1.00 89.44 80 LYS A O 1
ATOM 587 N N . VAL A 1 81 ? 1.971 -3.484 -10.388 1.00 86.75 81 VAL A N 1
ATOM 588 C CA . VAL A 1 81 ? 0.955 -4.530 -10.271 1.00 86.75 81 VAL A CA 1
ATOM 589 C C . VAL A 1 81 ? 0.958 -5.065 -8.850 1.00 86.75 81 VAL A C 1
ATOM 591 O O . VAL A 1 81 ? 1.919 -5.708 -8.423 1.00 86.75 81 VAL A O 1
ATOM 594 N N . ASP A 1 82 ? -0.144 -4.847 -8.140 1.00 86.62 82 ASP A N 1
ATOM 595 C CA . ASP A 1 82 ? -0.353 -5.385 -6.804 1.00 86.62 82 ASP A CA 1
ATOM 596 C C . ASP A 1 82 ? -1.398 -6.498 -6.851 1.00 86.62 82 ASP A C 1
ATOM 598 O O . ASP A 1 82 ? -2.466 -6.356 -7.447 1.00 86.62 82 ASP A O 1
ATOM 602 N N . PHE A 1 83 ? -1.144 -7.578 -6.126 1.00 87.94 83 PHE A N 1
ATOM 603 C CA . PHE A 1 83 ? -2.139 -8.602 -5.831 1.00 87.94 83 PHE A CA 1
ATOM 604 C C . PHE A 1 83 ? -2.111 -8.892 -4.339 1.00 87.94 83 PHE A C 1
ATOM 606 O O . PHE A 1 83 ? -1.045 -8.983 -3.739 1.00 87.94 83 PHE A O 1
ATOM 613 N N . GLY A 1 84 ? -3.261 -9.075 -3.707 1.00 90.44 84 GLY A N 1
ATOM 614 C CA . GLY A 1 84 ? -3.269 -9.482 -2.314 1.00 90.44 84 GLY A CA 1
ATOM 615 C C . GLY A 1 84 ? -4.619 -9.936 -1.819 1.00 90.44 84 GLY A C 1
ATOM 616 O O . GLY A 1 84 ? -5.643 -9.781 -2.475 1.00 90.44 84 GLY A O 1
ATOM 617 N N . GLY A 1 85 ? -4.607 -10.483 -0.618 1.00 93.31 85 GLY A N 1
ATOM 618 C CA . GLY A 1 85 ? -5.800 -10.920 0.065 1.00 93.31 85 GLY A CA 1
ATOM 619 C C . GLY A 1 85 ? -5.665 -10.848 1.571 1.00 93.31 85 GLY A C 1
ATOM 620 O O . GLY A 1 85 ? -4.565 -10.722 2.122 1.00 93.31 85 GLY A O 1
ATOM 621 N N . ALA A 1 86 ? -6.811 -10.891 2.238 1.00 95.25 86 ALA A N 1
ATOM 622 C CA . ALA A 1 86 ? -6.886 -10.767 3.680 1.00 95.25 86 ALA A CA 1
ATOM 623 C C . ALA A 1 86 ? -8.012 -11.619 4.270 1.00 95.25 86 ALA A C 1
ATOM 625 O O . ALA A 1 86 ? -9.045 -11.847 3.643 1.00 95.25 86 ALA A O 1
ATOM 626 N N . VAL A 1 87 ? -7.796 -12.059 5.505 1.00 96.56 87 VAL A N 1
ATOM 627 C CA . VAL A 1 87 ? -8.763 -12.764 6.351 1.00 96.56 87 VAL A CA 1
ATOM 628 C C . VAL A 1 87 ? -8.692 -12.190 7.759 1.00 96.56 87 VAL A C 1
ATOM 630 O O . VAL A 1 87 ? -7.617 -11.811 8.229 1.00 96.56 87 VAL A O 1
ATOM 633 N N . ALA A 1 88 ? -9.822 -12.137 8.453 1.00 96.56 88 ALA A N 1
ATOM 634 C CA . ALA A 1 88 ? -9.862 -11.701 9.843 1.00 96.56 88 ALA A CA 1
ATOM 635 C C . ALA A 1 88 ? -11.003 -12.377 10.601 1.00 96.56 88 ALA A C 1
ATOM 637 O O . ALA A 1 88 ? -12.068 -12.615 10.041 1.00 96.56 88 ALA A O 1
ATOM 638 N N . PHE A 1 89 ? -10.789 -12.640 11.882 1.00 96.69 89 PHE A N 1
ATOM 639 C CA . PHE A 1 89 ? -11.773 -13.181 12.810 1.00 96.69 89 PHE A CA 1
ATOM 640 C C . PHE A 1 89 ? -11.879 -12.231 13.990 1.00 96.69 89 PHE A C 1
ATOM 642 O O . PHE A 1 89 ? -10.904 -12.047 14.720 1.00 96.69 89 PHE A O 1
ATOM 649 N N . GLY A 1 90 ? -13.048 -11.626 14.156 1.00 94.75 90 GLY A N 1
ATOM 650 C CA . GLY A 1 90 ? -13.315 -10.675 15.217 1.00 94.75 90 GLY A CA 1
ATOM 651 C C . GLY A 1 90 ? -14.075 -11.295 16.368 1.00 94.75 90 GLY A C 1
ATOM 652 O O . GLY A 1 90 ? -15.071 -11.994 16.173 1.00 94.75 90 GLY A O 1
ATOM 653 N N . ILE A 1 91 ? -13.606 -10.981 17.569 1.00 94.38 91 ILE A N 1
ATOM 654 C CA . ILE A 1 91 ? -14.198 -11.346 18.849 1.00 94.38 91 ILE A CA 1
ATOM 655 C C . ILE A 1 91 ? -14.547 -10.035 19.565 1.00 94.38 91 ILE A C 1
ATOM 657 O O . ILE A 1 91 ? -13.712 -9.457 20.277 1.00 94.38 91 ILE A O 1
ATOM 661 N N . PRO A 1 92 ? -15.768 -9.521 19.347 1.00 90.62 92 PRO A N 1
ATOM 662 C CA . PRO A 1 92 ? -16.310 -8.414 20.115 1.00 90.62 92 PRO A CA 1
ATOM 663 C C . PRO A 1 92 ? -16.299 -8.716 21.615 1.00 90.62 92 PRO A C 1
ATOM 665 O O . PRO A 1 92 ? -16.690 -9.791 22.064 1.00 90.62 92 PRO A O 1
ATOM 668 N N . ASN A 1 93 ? -15.841 -7.762 22.424 1.00 89.75 93 ASN A N 1
ATOM 669 C CA . ASN A 1 93 ? -15.890 -7.875 23.880 1.00 89.75 93 ASN A CA 1
ATOM 670 C C . ASN A 1 93 ? -15.960 -6.480 24.512 1.00 89.75 93 ASN A C 1
ATOM 672 O O . ASN A 1 93 ? -15.321 -5.530 24.052 1.00 89.75 93 ASN A O 1
ATOM 676 N N . ARG A 1 94 ? -16.756 -6.356 25.580 1.00 85.00 94 ARG A N 1
ATOM 677 C CA . ARG A 1 94 ? -17.003 -5.106 26.314 1.00 85.00 94 ARG A CA 1
ATOM 678 C C . ARG A 1 94 ? -15.749 -4.500 26.956 1.00 85.00 94 ARG A C 1
ATOM 680 O O . ARG A 1 94 ? -15.729 -3.303 27.220 1.00 85.00 94 ARG A O 1
ATOM 687 N N . TYR A 1 95 ? -14.740 -5.321 27.260 1.00 89.81 95 TYR A N 1
ATOM 688 C CA . TYR A 1 95 ? -13.513 -4.873 27.925 1.00 89.81 95 TYR A CA 1
ATOM 689 C C . TYR A 1 95 ? -12.399 -4.575 26.922 1.00 89.81 95 TYR A C 1
ATOM 691 O O . TYR A 1 95 ? -11.853 -3.472 26.924 1.00 89.81 95 TYR A O 1
ATOM 699 N N . ILE A 1 96 ? -12.064 -5.562 26.088 1.00 94.06 96 ILE A N 1
ATOM 700 C CA . ILE A 1 96 ? -11.045 -5.474 25.039 1.00 94.06 96 ILE A CA 1
ATOM 701 C C . ILE A 1 96 ? -11.540 -6.299 23.858 1.00 94.06 96 ILE A C 1
ATOM 703 O O . ILE A 1 96 ? -11.578 -7.524 23.947 1.00 94.06 96 ILE A O 1
ATOM 707 N N . ALA A 1 97 ? -11.917 -5.632 22.773 1.00 96.31 97 ALA A N 1
ATOM 708 C CA . ALA A 1 97 ? -12.256 -6.298 21.526 1.00 96.31 97 ALA A CA 1
ATOM 709 C C . ALA A 1 97 ? -10.982 -6.793 20.842 1.00 96.31 97 ALA A C 1
ATOM 711 O O . ALA A 1 97 ? -9.940 -6.133 20.921 1.00 96.31 97 ALA A O 1
ATOM 712 N N . ALA A 1 98 ? -11.075 -7.932 20.163 1.00 97.31 98 ALA A N 1
ATOM 713 C CA . ALA A 1 98 ? -9.934 -8.549 19.509 1.00 97.31 98 ALA A CA 1
ATOM 714 C C . ALA A 1 98 ? -10.243 -8.935 18.062 1.00 97.31 98 ALA A C 1
ATOM 716 O O . ALA A 1 98 ? -11.359 -9.341 17.752 1.00 97.31 98 ALA A O 1
ATOM 717 N N . ASN A 1 99 ? -9.233 -8.875 17.199 1.00 96.94 99 ASN A N 1
ATOM 718 C CA . ASN A 1 99 ? -9.236 -9.517 15.890 1.00 96.94 99 ASN A CA 1
ATOM 719 C C . ASN A 1 99 ? -7.984 -10.372 15.735 1.00 96.94 99 ASN A C 1
ATOM 721 O O . ASN A 1 99 ? -6.891 -9.886 16.005 1.00 96.94 99 ASN A O 1
ATOM 725 N N . VAL A 1 100 ? -8.114 -11.583 15.209 1.00 97.62 100 VAL A N 1
ATOM 726 C CA . VAL A 1 100 ? -6.985 -12.325 14.631 1.00 97.62 100 VAL A CA 1
ATOM 727 C C . VAL A 1 100 ? -7.030 -12.116 13.127 1.00 97.62 100 VAL A C 1
ATOM 729 O O . VAL A 1 100 ? -8.088 -12.290 12.527 1.00 97.62 100 VAL A O 1
ATOM 732 N N . PHE A 1 101 ? -5.919 -11.726 12.508 1.00 97.44 101 PHE A N 1
ATOM 733 C CA . PHE A 1 101 ? -5.896 -11.409 11.082 1.00 97.44 101 PHE A CA 1
ATOM 734 C C . PHE A 1 101 ? -4.690 -12.007 10.366 1.00 97.44 101 PHE A C 1
ATOM 736 O O . PHE A 1 101 ? -3.618 -12.189 10.944 1.00 97.44 101 PHE A O 1
ATOM 743 N N . GLY A 1 102 ? -4.891 -12.276 9.081 1.00 97.00 102 GLY A N 1
ATOM 744 C CA . GLY A 1 102 ? -3.861 -12.678 8.139 1.00 97.00 102 GLY A CA 1
ATOM 745 C C . GLY A 1 102 ? -3.985 -11.854 6.863 1.00 97.00 102 GLY A C 1
ATOM 746 O O . GLY A 1 102 ? -5.092 -11.585 6.393 1.00 97.00 102 GLY A O 1
ATOM 747 N N . LYS A 1 103 ? -2.853 -11.441 6.304 1.00 95.25 103 LYS A N 1
ATOM 748 C CA . LYS A 1 103 ? -2.787 -10.687 5.052 1.00 95.25 103 LYS A CA 1
ATOM 749 C C . LYS A 1 103 ? -1.611 -11.180 4.230 1.00 95.25 103 LYS A C 1
ATOM 751 O O . LYS A 1 103 ? -0.519 -11.339 4.758 1.00 95.25 103 LYS A O 1
ATOM 756 N N . ALA A 1 104 ? -1.820 -11.389 2.942 1.00 93.69 104 ALA A N 1
ATOM 757 C CA . ALA A 1 104 ? -0.755 -11.705 2.004 1.00 93.69 104 ALA A CA 1
ATOM 758 C C . ALA A 1 104 ? -0.878 -10.772 0.807 1.00 93.69 104 ALA A C 1
ATOM 760 O O . ALA A 1 104 ? -1.979 -10.571 0.301 1.00 93.69 104 ALA A O 1
ATOM 761 N N . TYR A 1 105 ? 0.221 -10.172 0.373 1.00 91.50 105 TYR A N 1
ATOM 762 C CA . TYR A 1 105 ? 0.228 -9.330 -0.813 1.00 91.50 105 TYR A CA 1
ATOM 763 C C . TYR A 1 105 ? 1.570 -9.402 -1.529 1.00 91.50 105 TYR A C 1
ATOM 765 O O . TYR A 1 105 ? 2.598 -9.683 -0.919 1.00 91.50 105 TYR A O 1
ATOM 773 N N . VAL A 1 106 ? 1.533 -9.165 -2.828 1.00 89.06 106 VAL A N 1
ATOM 774 C CA . VAL A 1 106 ? 2.679 -9.048 -3.714 1.00 89.06 106 VAL A CA 1
ATOM 775 C C . VAL A 1 106 ? 2.575 -7.688 -4.380 1.00 89.06 106 VAL A C 1
ATOM 777 O O . VAL A 1 106 ? 1.522 -7.360 -4.923 1.00 89.06 106 VAL A O 1
ATOM 780 N N . GLU A 1 107 ? 3.644 -6.909 -4.312 1.00 88.06 107 GLU A N 1
ATOM 781 C CA . GLU A 1 107 ? 3.796 -5.648 -5.038 1.00 88.06 107 GLU A CA 1
ATOM 782 C C . GLU A 1 107 ? 4.872 -5.859 -6.097 1.00 88.06 107 GLU A C 1
ATOM 784 O O . GLU A 1 107 ? 5.950 -6.365 -5.783 1.00 88.06 107 GLU A O 1
ATOM 789 N N . ASN A 1 108 ? 4.579 -5.502 -7.340 1.00 87.25 108 ASN A N 1
ATOM 790 C CA . ASN A 1 108 ? 5.521 -5.574 -8.448 1.00 87.25 108 ASN A CA 1
ATOM 791 C C . ASN A 1 108 ? 5.673 -4.179 -9.030 1.00 87.25 108 ASN A C 1
ATOM 793 O O . ASN A 1 108 ? 4.676 -3.491 -9.246 1.00 87.25 108 ASN A O 1
ATOM 797 N N . VAL A 1 109 ? 6.906 -3.785 -9.316 1.00 87.88 109 VAL A N 1
ATOM 798 C CA . VAL A 1 109 ? 7.214 -2.561 -10.047 1.00 87.88 109 VAL A CA 1
ATOM 799 C C . VAL A 1 109 ? 8.150 -2.892 -11.198 1.00 87.88 109 VAL A C 1
ATOM 801 O O . VAL A 1 109 ? 9.102 -3.653 -11.027 1.00 87.88 109 VAL A O 1
ATOM 804 N N . ALA A 1 110 ? 7.874 -2.315 -12.359 1.00 88.56 110 ALA A N 1
ATOM 805 C CA . ALA A 1 110 ? 8.758 -2.327 -13.511 1.00 88.56 110 ALA A CA 1
ATOM 806 C C . ALA A 1 110 ? 9.196 -0.893 -13.824 1.00 88.56 110 ALA A C 1
ATOM 808 O O . ALA A 1 110 ? 8.374 0.027 -13.829 1.00 88.56 110 ALA A O 1
ATOM 809 N N . THR A 1 111 ? 10.492 -0.716 -14.069 1.00 90.25 111 THR A N 1
ATOM 810 C CA . THR A 1 111 ? 11.119 0.568 -14.407 1.00 90.25 111 THR A CA 1
ATOM 811 C C . THR A 1 111 ? 12.152 0.365 -15.517 1.00 90.25 111 THR A C 1
ATOM 813 O O . THR A 1 111 ? 12.945 -0.580 -15.424 1.00 90.25 111 THR A O 1
ATOM 816 N N . PRO A 1 112 ? 12.201 1.229 -16.541 1.00 90.56 112 PRO A N 1
ATOM 817 C CA . PRO A 1 112 ? 13.193 1.132 -17.600 1.00 90.56 112 PRO A CA 1
ATOM 818 C C . PRO A 1 112 ? 14.558 1.675 -17.148 1.00 90.56 112 PRO A C 1
ATOM 820 O O . PRO A 1 112 ? 14.648 2.670 -16.432 1.00 90.56 112 PRO A O 1
ATOM 823 N N . ASP A 1 113 ? 15.625 1.033 -17.614 1.00 90.50 113 ASP A N 1
ATOM 824 C CA . ASP A 1 113 ? 17.018 1.476 -17.531 1.00 90.50 113 ASP A CA 1
ATOM 825 C C . ASP A 1 113 ? 17.526 1.738 -18.955 1.00 90.50 113 ASP A C 1
ATOM 827 O O . ASP A 1 113 ? 17.997 0.826 -19.648 1.00 90.50 113 ASP A O 1
ATOM 831 N N . ILE A 1 114 ? 17.381 2.993 -19.387 1.00 90.00 114 ILE A N 1
ATOM 832 C CA . ILE A 1 114 ? 17.772 3.460 -20.720 1.00 90.00 114 ILE A CA 1
ATOM 833 C C . ILE A 1 114 ? 19.297 3.496 -20.832 1.00 90.00 114 ILE A C 1
ATOM 835 O O . ILE A 1 114 ? 19.977 4.132 -20.025 1.00 90.00 114 ILE A O 1
ATOM 839 N N . ALA A 1 115 ? 19.838 2.836 -21.855 1.00 89.50 115 ALA A N 1
ATOM 840 C CA . ALA A 1 115 ? 21.273 2.845 -22.106 1.00 89.50 115 ALA A CA 1
ATOM 841 C C . ALA A 1 115 ? 21.759 4.195 -2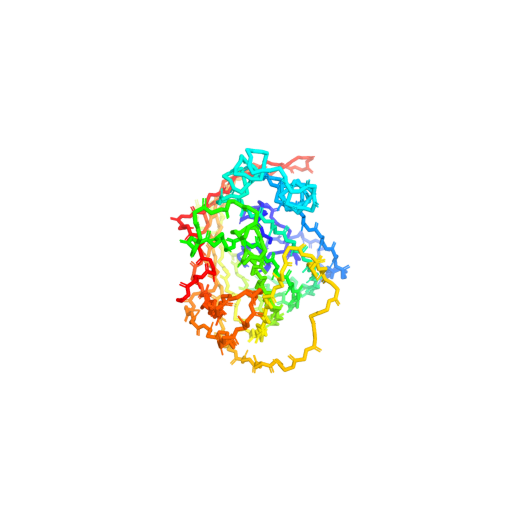2.649 1.00 89.50 115 ALA A C 1
ATOM 843 O O . ALA A 1 115 ? 21.109 4.826 -23.478 1.00 89.50 115 ALA A O 1
ATOM 844 N N . SER A 1 116 ? 22.940 4.617 -22.200 1.00 85.25 116 SER A N 1
ATOM 845 C CA . SER A 1 116 ? 23.620 5.851 -22.619 1.00 85.25 116 SER A CA 1
ATOM 846 C C . SER A 1 116 ? 25.002 5.584 -23.233 1.00 85.25 116 SER A C 1
ATOM 848 O O . SER A 1 116 ? 25.846 6.474 -23.310 1.00 85.25 116 SER A O 1
ATOM 850 N N . ASP A 1 117 ? 25.247 4.344 -23.659 1.00 82.88 117 ASP A N 1
ATOM 851 C CA . ASP A 1 117 ? 26.558 3.806 -24.040 1.00 82.88 117 ASP A CA 1
ATOM 852 C C . ASP A 1 117 ? 26.880 3.897 -25.543 1.00 82.88 117 ASP A C 1
ATOM 854 O O . ASP A 1 117 ? 27.983 3.551 -25.965 1.00 82.88 117 ASP A O 1
ATOM 858 N N . SER A 1 118 ? 25.948 4.398 -26.353 1.00 82.94 118 SER A N 1
ATOM 859 C CA . SER A 1 118 ? 26.112 4.592 -27.794 1.00 82.94 118 SER A CA 1
ATOM 860 C C . SER A 1 118 ? 25.471 5.903 -28.237 1.00 82.94 118 SER A C 1
ATOM 862 O O . SER A 1 118 ? 24.502 6.350 -27.636 1.00 82.94 118 SER A O 1
ATOM 864 N N . SER A 1 119 ? 25.970 6.528 -29.305 1.00 84.88 119 SER A N 1
ATOM 865 C CA . SER A 1 119 ? 25.297 7.659 -29.965 1.00 84.88 119 SER A CA 1
ATOM 866 C C . SER A 1 119 ? 24.274 7.216 -31.015 1.00 84.88 119 SER A C 1
ATOM 868 O O . SER A 1 119 ? 23.562 8.061 -31.549 1.00 84.88 119 SER A O 1
ATOM 870 N N . ASP A 1 120 ? 24.239 5.923 -31.347 1.00 90.88 120 ASP A N 1
ATOM 871 C CA . ASP A 1 120 ? 23.242 5.331 -32.236 1.00 90.88 120 ASP A CA 1
ATOM 872 C C . ASP A 1 120 ? 22.017 4.873 -31.419 1.00 90.88 120 ASP A C 1
ATOM 874 O O . ASP A 1 120 ? 22.148 3.946 -30.612 1.00 90.88 120 ASP A O 1
ATOM 878 N N . PRO A 1 121 ? 20.834 5.482 -31.622 1.00 89.31 121 PRO A N 1
ATOM 879 C CA . PRO A 1 121 ? 19.616 5.140 -30.891 1.00 89.31 121 PRO A CA 1
ATOM 880 C C . PRO A 1 121 ? 19.201 3.671 -31.023 1.00 89.31 121 PRO A C 1
ATOM 882 O O . PRO A 1 121 ? 18.659 3.109 -30.074 1.00 89.31 121 PRO A O 1
ATOM 885 N N . VAL A 1 122 ? 19.477 3.028 -32.164 1.00 89.31 122 VAL A N 1
ATOM 886 C CA . VAL A 1 122 ? 19.131 1.612 -32.377 1.00 89.31 122 VAL A CA 1
ATOM 887 C C . VAL A 1 122 ? 19.979 0.718 -31.470 1.00 89.31 122 VAL A C 1
ATOM 889 O O . VAL A 1 122 ? 19.446 -0.132 -30.757 1.00 89.31 122 VAL A O 1
ATOM 892 N N . THR A 1 123 ? 21.289 0.967 -31.414 1.00 89.62 123 THR A N 1
ATOM 893 C CA . THR A 1 123 ? 22.193 0.298 -30.467 1.00 89.62 123 THR A CA 1
ATOM 894 C C . THR A 1 123 ? 21.827 0.608 -29.005 1.00 89.62 123 THR A C 1
ATOM 896 O O . THR A 1 123 ? 21.830 -0.295 -28.170 1.00 89.62 123 THR A O 1
ATOM 899 N N . GLN A 1 124 ? 21.449 1.853 -28.677 1.00 90.38 124 GLN A N 1
ATOM 900 C CA . GLN A 1 124 ? 20.988 2.205 -27.322 1.00 90.38 124 GLN A CA 1
ATOM 901 C C . GLN A 1 124 ? 19.744 1.404 -26.910 1.00 90.38 124 GLN A C 1
ATOM 903 O O . GLN A 1 124 ? 19.657 0.929 -25.776 1.00 90.38 124 GLN A O 1
ATOM 908 N N . ALA A 1 125 ? 18.780 1.222 -27.815 1.00 88.56 125 ALA A N 1
ATOM 909 C CA . ALA A 1 125 ? 17.585 0.433 -27.532 1.00 88.56 125 ALA A CA 1
ATOM 910 C C . ALA A 1 125 ? 17.919 -1.044 -27.270 1.00 88.56 125 ALA A C 1
ATOM 912 O O . ALA A 1 125 ? 17.370 -1.635 -26.345 1.00 88.56 125 ALA A O 1
ATOM 913 N N . GLN A 1 126 ? 18.879 -1.620 -28.000 1.00 87.94 126 GLN A N 1
ATOM 914 C CA . GLN A 1 126 ? 19.344 -2.999 -27.777 1.00 87.94 126 GLN A CA 1
ATOM 915 C C . GLN A 1 126 ? 20.012 -3.202 -26.406 1.00 87.94 126 GLN A C 1
ATOM 917 O O . GLN A 1 126 ? 19.953 -4.296 -25.845 1.00 87.94 126 GLN A O 1
ATOM 922 N N . ASN A 1 127 ? 20.622 -2.150 -25.855 1.00 89.69 127 ASN A N 1
ATOM 923 C CA . ASN A 1 127 ? 21.281 -2.170 -24.544 1.00 89.69 127 ASN A CA 1
ATOM 924 C C . ASN A 1 127 ? 20.365 -1.699 -23.398 1.00 89.69 127 ASN A C 1
ATOM 926 O O . ASN A 1 127 ? 20.742 -1.758 -22.219 1.00 89.69 127 ASN A O 1
ATOM 930 N N . THR A 1 128 ? 19.168 -1.210 -23.730 1.00 89.38 128 THR A N 1
ATOM 931 C CA . THR A 1 128 ? 18.155 -0.775 -22.768 1.00 89.38 128 THR A CA 1
ATOM 932 C C . THR A 1 128 ? 17.484 -1.991 -22.139 1.00 89.38 128 THR A C 1
ATOM 934 O O . THR A 1 128 ? 17.176 -2.981 -22.804 1.00 89.38 128 THR A O 1
ATOM 937 N N . ALA A 1 129 ? 17.266 -1.917 -20.831 1.00 89.19 129 ALA A N 1
ATOM 938 C CA . ALA A 1 129 ? 16.684 -3.001 -20.053 1.00 89.19 129 ALA A CA 1
ATOM 939 C C . ALA A 1 129 ? 15.446 -2.520 -19.297 1.00 89.19 129 ALA A C 1
ATOM 941 O O . ALA A 1 129 ? 15.311 -1.338 -18.993 1.00 89.19 129 ALA A O 1
ATOM 942 N N . VAL A 1 130 ? 14.571 -3.449 -18.931 1.00 88.62 130 VAL A N 1
ATOM 943 C CA . VAL A 1 130 ? 13.500 -3.217 -17.963 1.00 88.62 130 VAL A CA 1
ATOM 944 C C . VAL A 1 130 ? 13.849 -3.978 -16.697 1.00 88.62 130 VAL A C 1
ATOM 946 O O . VAL A 1 130 ? 13.990 -5.205 -16.691 1.00 88.62 130 VAL A O 1
ATOM 949 N N . LYS A 1 131 ? 13.996 -3.232 -15.606 1.00 86.75 131 LYS A N 1
ATOM 950 C CA . LYS A 1 131 ? 14.223 -3.793 -14.281 1.00 86.75 131 LYS A CA 1
ATOM 951 C C . LYS A 1 131 ? 12.880 -3.995 -13.599 1.00 86.75 131 LYS A C 1
ATOM 953 O O . LYS A 1 131 ? 12.044 -3.094 -13.579 1.00 86.75 131 LYS A O 1
ATOM 958 N N . THR A 1 132 ? 12.681 -5.183 -13.048 1.00 85.25 132 THR A N 1
ATOM 959 C CA . THR A 1 132 ? 11.486 -5.546 -12.288 1.00 85.25 132 THR A CA 1
ATOM 960 C C . THR A 1 132 ? 11.882 -5.892 -10.864 1.00 85.25 132 THR A C 1
ATOM 962 O O . THR A 1 132 ? 12.797 -6.690 -10.644 1.00 85.25 132 THR A O 1
ATOM 965 N N . ALA A 1 133 ? 11.177 -5.313 -9.900 1.00 84.62 133 ALA A N 1
ATOM 966 C CA . ALA A 1 133 ? 11.294 -5.657 -8.493 1.00 84.62 133 ALA A CA 1
ATOM 967 C C . ALA A 1 133 ? 9.934 -6.107 -7.963 1.00 84.62 133 ALA A C 1
ATOM 969 O O . ALA A 1 133 ? 8.926 -5.416 -8.126 1.00 84.62 133 ALA A O 1
ATOM 970 N N . SER A 1 134 ? 9.923 -7.255 -7.299 1.00 84.88 134 SER A N 1
ATOM 97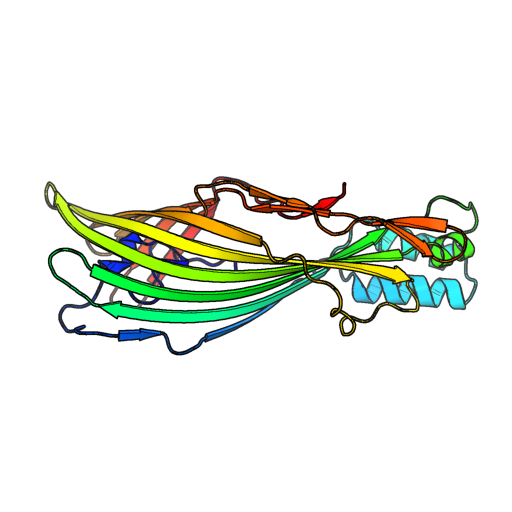1 C CA . SER A 1 134 ? 8.731 -7.856 -6.719 1.00 84.88 134 SER A CA 1
ATOM 972 C C . SER A 1 134 ? 8.951 -8.127 -5.241 1.00 84.88 134 SER A C 1
ATOM 974 O O . SER A 1 134 ? 9.965 -8.700 -4.841 1.00 84.88 134 SER A O 1
ATOM 976 N N . VAL A 1 135 ? 7.983 -7.750 -4.413 1.00 87.12 135 VAL A N 1
ATOM 977 C CA . VAL A 1 135 ? 8.027 -7.962 -2.966 1.00 87.12 135 VAL A CA 1
ATOM 978 C C . VAL A 1 135 ? 6.758 -8.669 -2.534 1.00 87.12 135 VAL A C 1
ATOM 980 O O . VAL A 1 135 ? 5.662 -8.133 -2.662 1.00 87.12 135 VAL A O 1
ATOM 983 N N . ALA A 1 136 ? 6.907 -9.880 -2.005 1.00 88.69 136 ALA A N 1
ATOM 984 C CA . ALA A 1 136 ? 5.826 -10.650 -1.417 1.00 88.69 136 ALA A CA 1
ATOM 985 C C . ALA A 1 136 ? 5.896 -10.554 0.109 1.00 88.69 136 ALA A C 1
ATOM 987 O O . ALA A 1 136 ? 6.901 -10.911 0.725 1.00 88.69 136 ALA A O 1
ATOM 988 N N . VAL A 1 137 ? 4.813 -10.098 0.726 1.00 91.06 137 VAL A N 1
ATOM 989 C CA . VAL A 1 137 ? 4.703 -9.908 2.171 1.00 91.06 137 VAL A CA 1
ATOM 990 C C . VAL A 1 137 ? 3.523 -10.705 2.701 1.00 91.06 137 VAL A C 1
ATOM 992 O O . VAL A 1 137 ? 2.395 -10.578 2.225 1.00 91.06 137 VAL A O 1
ATOM 995 N N . THR A 1 138 ? 3.772 -11.493 3.739 1.00 93.44 138 THR A N 1
ATOM 996 C CA . THR A 1 138 ? 2.733 -12.165 4.522 1.00 93.44 138 THR A CA 1
ATOM 997 C C . THR A 1 138 ? 2.763 -11.654 5.953 1.00 93.44 138 THR A C 1
ATOM 999 O O . THR A 1 138 ? 3.816 -11.663 6.583 1.00 93.44 138 THR A O 1
ATOM 1002 N N . GLU A 1 139 ? 1.619 -11.231 6.474 1.00 95.38 139 GLU A N 1
ATOM 1003 C CA . GLU A 1 139 ? 1.442 -10.684 7.815 1.00 95.38 139 GLU A CA 1
ATOM 1004 C C . GLU A 1 139 ? 0.428 -11.534 8.581 1.00 95.38 139 GLU A C 1
ATOM 1006 O O . GLU A 1 139 ? -0.637 -11.862 8.054 1.00 95.38 139 GLU A O 1
ATOM 1011 N N . ILE A 1 140 ? 0.734 -11.859 9.834 1.00 97.62 140 ILE A N 1
ATOM 1012 C CA . ILE A 1 140 ? -0.200 -12.488 10.773 1.00 97.62 140 ILE A CA 1
ATOM 1013 C C . ILE A 1 140 ? -0.142 -11.692 12.068 1.00 97.62 140 ILE A C 1
ATOM 1015 O O . ILE A 1 140 ? 0.944 -11.403 12.570 1.00 97.62 140 ILE A O 1
ATOM 1019 N N . GLY A 1 141 ? -1.292 -11.333 12.624 1.00 97.81 141 GLY A N 1
ATOM 1020 C CA . GLY A 1 141 ? -1.317 -10.528 13.836 1.00 97.81 141 GLY A CA 1
ATOM 1021 C C . GLY A 1 141 ? -2.608 -10.630 14.621 1.00 97.81 141 GLY A C 1
ATOM 1022 O O . GLY A 1 141 ? -3.580 -11.274 14.217 1.00 97.81 141 GLY A O 1
ATOM 1023 N N . ILE A 1 142 ? -2.588 -9.963 15.771 1.00 98.12 142 ILE A N 1
ATOM 1024 C CA . ILE A 1 142 ? -3.742 -9.825 16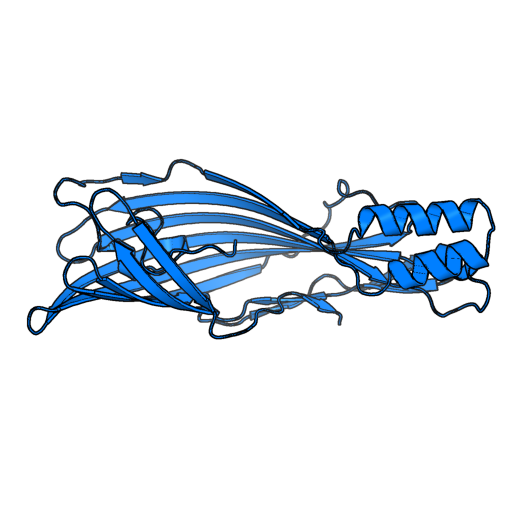.651 1.00 98.12 142 ILE A CA 1
ATOM 1025 C C . ILE A 1 142 ? -3.951 -8.337 16.888 1.00 98.12 142 ILE A C 1
ATOM 1027 O O . ILE A 1 142 ? -3.044 -7.668 17.365 1.00 98.12 142 ILE A O 1
ATOM 1031 N N . SER A 1 143 ? -5.131 -7.818 16.564 1.00 98.12 143 SER A N 1
ATOM 1032 C CA . SER A 1 143 ? -5.536 -6.463 16.928 1.00 98.12 143 SER A CA 1
ATOM 1033 C C . SER A 1 143 ? -6.299 -6.496 18.239 1.00 98.12 143 SER A C 1
ATOM 1035 O O . SER A 1 143 ? -7.191 -7.324 18.401 1.00 98.12 143 SER A O 1
ATOM 1037 N N . LEU A 1 144 ? -5.974 -5.594 19.155 1.00 98.25 144 LEU A N 1
ATOM 1038 C CA . LEU A 1 144 ? -6.655 -5.409 20.428 1.00 98.25 144 LEU A CA 1
ATOM 1039 C C . LEU A 1 144 ? -7.074 -3.951 20.535 1.00 98.25 144 LEU A C 1
ATOM 1041 O O . LEU A 1 144 ? -6.245 -3.061 20.344 1.00 98.25 144 LEU A O 1
ATOM 1045 N N . ALA A 1 145 ? -8.334 -3.701 20.874 1.00 98.19 145 ALA A N 1
ATOM 1046 C CA . ALA A 1 145 ? -8.824 -2.346 21.056 1.00 98.19 145 ALA A CA 1
ATOM 1047 C C . ALA A 1 145 ? -9.767 -2.214 22.238 1.00 98.19 145 ALA A C 1
ATOM 1049 O O . ALA A 1 145 ? -10.504 -3.132 22.604 1.00 98.19 145 ALA A O 1
ATOM 1050 N N . LYS A 1 146 ? -9.764 -1.014 22.810 1.00 96.81 146 LYS A N 1
ATOM 1051 C CA . LYS A 1 146 ? -10.631 -0.634 23.913 1.00 96.81 146 LYS A CA 1
ATOM 1052 C C . LYS A 1 146 ? -11.413 0.612 23.549 1.00 96.81 146 LYS A C 1
ATOM 1054 O O . LYS A 1 146 ? -10.880 1.556 22.967 1.00 96.81 146 LYS A O 1
ATOM 1059 N N . TYR A 1 147 ? -12.680 0.603 23.925 1.00 96.50 147 TYR A N 1
ATOM 1060 C CA . TYR A 1 147 ? -13.572 1.744 23.833 1.00 96.50 147 TYR A CA 1
ATOM 1061 C C . TYR A 1 147 ? -13.706 2.417 25.204 1.00 96.50 147 TYR A C 1
ATOM 1063 O O . TYR A 1 147 ? -13.784 1.743 26.235 1.00 96.50 147 TYR A O 1
ATOM 1071 N N . GLN A 1 148 ? -13.745 3.747 25.222 1.00 95.25 148 GLN A N 1
ATOM 1072 C CA . GLN A 1 148 ? -13.944 4.534 26.431 1.00 95.25 148 GLN A CA 1
ATOM 1073 C C . GLN A 1 148 ? -14.748 5.802 26.136 1.00 95.25 148 GLN A C 1
ATOM 1075 O O . GLN A 1 148 ? -14.638 6.403 25.073 1.00 95.25 148 GLN A O 1
ATOM 1080 N N . THR A 1 149 ? -15.562 6.228 27.100 1.00 95.12 149 THR A N 1
ATOM 1081 C CA . THR A 1 149 ? -16.255 7.521 27.051 1.00 95.12 149 THR A CA 1
ATOM 1082 C C . THR A 1 149 ? -15.616 8.473 28.059 1.00 95.12 149 THR A C 1
ATOM 1084 O O . THR A 1 149 ? -15.445 8.112 29.223 1.00 95.12 149 THR A O 1
ATOM 1087 N N . LEU A 1 150 ? -15.251 9.672 27.608 1.00 93.25 150 LEU A N 1
ATOM 1088 C CA . LEU A 1 150 ? -14.616 10.728 28.403 1.00 93.25 150 LEU A CA 1
ATOM 1089 C C . LEU A 1 150 ? -15.358 12.038 28.127 1.00 93.25 150 LEU A C 1
ATOM 1091 O O . LEU A 1 150 ? -15.454 12.441 26.977 1.00 93.25 150 LEU A O 1
ATOM 1095 N N . PHE A 1 151 ? -15.902 12.702 29.149 1.00 92.94 151 PHE A N 1
ATOM 1096 C CA . PHE A 1 151 ? -16.608 13.992 28.999 1.00 92.94 151 PHE A CA 1
ATOM 1097 C C . PHE A 1 151 ? -17.738 13.994 27.942 1.00 92.94 151 PHE A C 1
ATOM 1099 O O . PHE A 1 151 ? -17.924 14.968 27.219 1.00 92.94 151 PHE A O 1
ATOM 1106 N N . GLY A 1 152 ? -18.473 12.883 27.809 1.00 90.62 152 GLY A N 1
ATOM 1107 C CA . GLY A 1 152 ? -19.519 12.730 26.781 1.00 90.62 152 GLY A CA 1
ATOM 1108 C C . GLY A 1 152 ? -18.989 12.546 25.351 1.00 90.62 152 GLY A C 1
ATOM 1109 O O . GLY A 1 152 ? -19.770 12.506 24.405 1.00 90.62 152 GLY A O 1
ATOM 1110 N N . GLN A 1 153 ? -17.672 12.419 25.193 1.00 95.12 153 GLN A N 1
ATOM 1111 C CA . GLN A 1 153 ? -16.989 12.127 23.941 1.00 95.12 153 GLN A CA 1
ATOM 1112 C C . GLN A 1 153 ? -16.599 10.653 23.894 1.00 95.12 153 GLN A C 1
ATOM 1114 O O . GLN A 1 153 ? -16.231 10.059 24.914 1.00 95.12 153 GLN A O 1
ATOM 1119 N N . HIS A 1 154 ? -16.665 10.064 22.707 1.00 97.00 154 HIS A N 1
ATOM 1120 C CA . HIS A 1 154 ? -16.373 8.655 22.514 1.00 97.00 154 HIS A CA 1
ATOM 1121 C C . HIS A 1 154 ? -14.987 8.482 21.912 1.00 97.00 154 HIS A C 1
ATOM 1123 O O . HIS A 1 154 ? -14.665 9.079 20.886 1.00 97.00 154 HIS A O 1
ATOM 1129 N N . PHE A 1 155 ? -14.174 7.652 22.556 1.00 97.50 155 PHE A N 1
ATOM 1130 C CA . PHE A 1 155 ? -12.815 7.360 22.137 1.00 97.50 155 PHE A CA 1
ATOM 1131 C C . PHE A 1 155 ? -12.599 5.859 22.018 1.00 97.50 155 PHE A C 1
ATOM 1133 O O . PHE A 1 155 ? -13.156 5.061 22.776 1.00 97.50 155 PHE A O 1
ATOM 1140 N N . SER A 1 156 ? -11.732 5.474 21.094 1.00 97.75 156 SER A N 1
ATOM 1141 C CA . SER A 1 156 ? -11.182 4.134 21.048 1.00 97.75 156 SER A CA 1
ATOM 1142 C C . SER A 1 156 ? -9.699 4.161 20.736 1.00 97.75 156 SER A C 1
ATOM 1144 O O . SER A 1 156 ? -9.227 5.001 19.974 1.00 97.75 156 SER A O 1
ATOM 1146 N N . PHE A 1 157 ? -8.977 3.224 21.337 1.00 98.00 157 PHE A N 1
ATOM 1147 C CA . PHE A 1 157 ? -7.547 3.040 21.163 1.00 98.00 157 PHE A CA 1
ATOM 1148 C C . PHE A 1 157 ? -7.291 1.578 20.843 1.00 98.00 157 PHE A C 1
ATOM 1150 O O . PHE A 1 157 ? -7.889 0.700 21.473 1.00 98.00 157 PHE A O 1
ATOM 1157 N N . GLY A 1 158 ? -6.405 1.320 19.888 1.00 98.12 158 GLY A N 1
ATOM 1158 C CA . GLY A 1 158 ? -6.059 -0.037 19.502 1.00 98.12 158 GLY A CA 1
ATOM 1159 C C 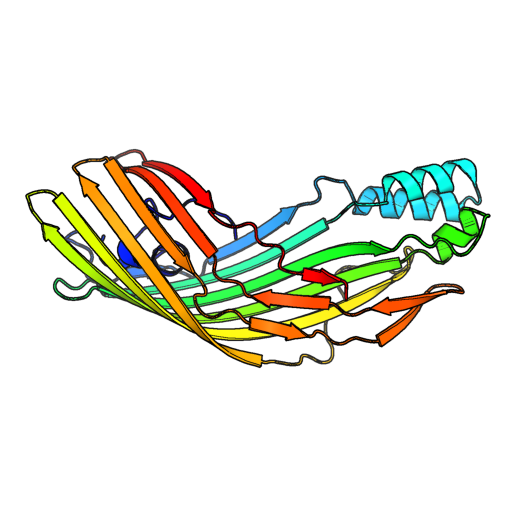. GLY A 1 158 ? -4.595 -0.196 19.137 1.00 98.12 158 GLY A C 1
ATOM 1160 O O . GLY A 1 158 ? -3.933 0.751 18.712 1.00 98.12 158 GLY A O 1
ATOM 1161 N N . ILE A 1 159 ? -4.113 -1.422 19.298 1.00 98.50 159 ILE A N 1
ATOM 1162 C CA . ILE A 1 159 ? -2.780 -1.863 18.900 1.00 98.50 159 ILE A CA 1
ATOM 1163 C C . ILE A 1 159 ? -2.890 -3.183 18.141 1.00 98.50 159 ILE A C 1
ATOM 1165 O O . ILE A 1 159 ? -3.782 -3.983 18.418 1.00 98.50 159 ILE A O 1
ATOM 1169 N N . SER A 1 160 ? -1.976 -3.429 17.211 1.00 98.50 160 SER A N 1
ATOM 1170 C CA . SER A 1 160 ? -1.865 -4.705 16.509 1.00 98.50 160 SER A CA 1
ATOM 1171 C C . SER A 1 160 ? -0.412 -5.158 16.439 1.00 98.50 160 SER A C 1
ATOM 1173 O O . SER A 1 160 ? 0.290 -4.783 15.496 1.00 98.50 160 SER A O 1
ATOM 1175 N N . PRO A 1 161 ? 0.076 -5.950 17.407 1.00 98.06 161 PRO A N 1
ATOM 1176 C CA . PRO A 1 161 ? 1.289 -6.727 17.195 1.00 98.06 161 PRO A CA 1
ATOM 1177 C C . PRO A 1 161 ? 1.104 -7.682 16.009 1.00 98.06 161 PRO A C 1
ATOM 1179 O O . PRO A 1 161 ? 0.071 -8.352 15.881 1.00 98.06 161 PRO A O 1
ATOM 1182 N N . LYS A 1 162 ? 2.119 -7.758 15.148 1.00 97.62 162 LYS A N 1
ATOM 1183 C CA . LYS A 1 162 ? 2.116 -8.627 13.971 1.00 97.62 162 LYS A CA 1
ATOM 1184 C C . LYS A 1 162 ? 3.495 -9.200 13.677 1.00 97.62 162 LYS A C 1
ATOM 1186 O O . LYS A 1 162 ? 4.519 -8.581 13.947 1.00 97.62 162 LYS A O 1
ATOM 1191 N N . LEU A 1 163 ? 3.502 -10.390 13.100 1.00 96.19 163 LEU A N 1
ATOM 1192 C CA . LEU A 1 163 ? 4.667 -11.016 12.496 1.00 96.19 163 LEU A CA 1
ATOM 1193 C C . LEU A 1 163 ? 4.540 -10.884 10.984 1.00 96.19 163 LEU A C 1
ATOM 1195 O O . LEU A 1 163 ? 3.482 -11.158 10.417 1.00 96.19 163 LEU A O 1
ATOM 1199 N N . GLN A 1 164 ? 5.613 -10.449 10.341 1.00 94.75 164 GLN A N 1
ATOM 1200 C CA . GLN A 1 164 ? 5.686 -10.241 8.905 1.00 94.75 164 GLN A CA 1
ATOM 1201 C C . GLN A 1 164 ? 6.807 -11.104 8.345 1.00 94.75 164 GLN A C 1
ATOM 1203 O O . GLN A 1 164 ? 7.910 -11.121 8.886 1.00 94.75 164 GLN A O 1
ATOM 1208 N N . ARG A 1 165 ? 6.530 -11.803 7.250 1.00 91.25 165 ARG A N 1
ATOM 1209 C CA . ARG A 1 165 ? 7.536 -12.494 6.453 1.00 91.25 165 ARG A CA 1
ATOM 1210 C C . ARG A 1 165 ? 7.582 -11.871 5.073 1.00 91.25 165 ARG A C 1
ATOM 1212 O O . ARG A 1 165 ? 6.536 -11.700 4.448 1.00 91.25 165 ARG A O 1
ATOM 1219 N N . ILE A 1 166 ? 8.781 -11.505 4.645 1.00 88.69 166 ILE A N 1
ATOM 1220 C CA . ILE A 1 166 ? 9.007 -10.728 3.431 1.00 88.69 166 ILE A CA 1
ATOM 1221 C C . ILE A 1 166 ? 9.956 -11.510 2.533 1.00 88.69 166 ILE A C 1
ATOM 1223 O O . ILE A 1 166 ? 10.975 -12.027 2.991 1.00 88.69 166 ILE A O 1
ATOM 1227 N N . TYR A 1 167 ? 9.587 -11.597 1.264 1.00 85.44 167 TYR A N 1
ATOM 1228 C CA . TYR A 1 167 ? 10.378 -12.180 0.197 1.00 85.44 167 TYR A CA 1
ATOM 1229 C C . TYR A 1 167 ? 10.529 -11.150 -0.907 1.00 85.44 167 TYR A C 1
ATOM 1231 O O . TYR A 1 167 ? 9.550 -10.522 -1.309 1.00 85.44 167 TYR A O 1
ATOM 1239 N N . THR A 1 168 ? 11.743 -11.000 -1.408 1.00 83.00 168 THR A N 1
ATOM 1240 C CA . THR A 1 168 ? 12.055 -10.083 -2.496 1.00 83.00 168 THR A CA 1
ATOM 1241 C C . THR A 1 168 ? 12.561 -10.870 -3.697 1.00 83.00 168 THR A C 1
ATOM 1243 O O . THR A 1 168 ? 13.271 -11.865 -3.547 1.00 83.00 168 THR A O 1
ATOM 1246 N N . TYR A 1 169 ? 12.162 -10.435 -4.887 1.00 77.31 169 TYR A N 1
ATOM 1247 C CA . TYR A 1 169 ? 12.587 -10.990 -6.164 1.00 77.31 169 TYR A CA 1
ATOM 1248 C C . TYR A 1 169 ? 12.949 -9.835 -7.090 1.00 77.31 169 TYR A C 1
ATOM 1250 O O . TYR A 1 169 ? 12.254 -8.820 -7.129 1.00 77.31 169 TYR A O 1
ATOM 1258 N N . THR A 1 170 ? 14.041 -9.983 -7.824 1.00 77.00 170 THR A N 1
ATOM 1259 C CA . THR A 1 170 ? 14.536 -8.980 -8.765 1.00 77.00 170 THR A CA 1
ATOM 1260 C C . THR A 1 170 ? 14.838 -9.660 -10.090 1.00 77.00 170 THR A C 1
ATOM 1262 O O . THR A 1 170 ? 15.354 -10.775 -10.116 1.00 77.00 170 THR A O 1
ATOM 1265 N N . SER A 1 171 ? 14.472 -9.009 -11.190 1.00 73.06 171 SER A N 1
ATOM 1266 C CA . SER A 1 171 ? 14.735 -9.490 -12.546 1.00 73.06 171 SER A CA 1
ATOM 1267 C C . SER A 1 171 ? 15.134 -8.325 -13.439 1.00 73.06 171 SER A C 1
ATOM 1269 O O . SER A 1 171 ? 14.599 -7.224 -13.308 1.00 73.06 171 SER A O 1
ATOM 1271 N N . VAL A 1 172 ? 16.047 -8.578 -14.373 1.00 72.44 172 VAL A N 1
ATOM 1272 C CA . VAL A 1 172 ? 16.408 -7.643 -15.443 1.00 72.44 172 VAL A CA 1
ATOM 1273 C C . VAL A 1 172 ? 16.187 -8.346 -16.762 1.00 72.44 172 VAL A C 1
ATOM 1275 O O . VAL A 1 172 ? 16.801 -9.379 -17.011 1.00 72.44 172 VAL A O 1
ATOM 1278 N N . ASN A 1 173 ? 15.322 -7.778 -17.593 1.00 77.62 173 ASN A N 1
ATOM 1279 C CA . ASN A 1 173 ? 15.030 -8.304 -18.919 1.00 77.62 173 ASN A CA 1
ATOM 1280 C C . ASN A 1 173 ? 15.381 -7.251 -19.977 1.00 77.62 173 ASN A C 1
ATOM 1282 O O . ASN A 1 173 ? 15.265 -6.050 -19.727 1.00 77.62 173 ASN A O 1
ATOM 1286 N N . SER A 1 174 ? 15.819 -7.698 -21.154 1.00 70.06 174 SER A N 1
ATOM 1287 C CA . SER A 1 174 ? 15.934 -6.840 -22.339 1.00 70.06 174 SER A CA 1
ATOM 1288 C C . SER A 1 174 ? 14.540 -6.356 -22.774 1.00 70.06 174 SER A C 1
ATOM 1290 O O . SER A 1 174 ? 13.531 -6.936 -22.367 1.00 70.06 174 SER A O 1
ATOM 1292 N N . LEU A 1 175 ? 14.458 -5.329 -23.631 1.00 64.81 175 LEU A N 1
ATOM 1293 C CA . LEU A 1 175 ? 13.171 -4.927 -24.227 1.00 64.81 175 LEU A CA 1
ATOM 1294 C C . LEU A 1 175 ? 12.492 -6.087 -24.987 1.00 64.81 175 LEU A C 1
ATOM 1296 O O . LEU A 1 175 ? 11.271 -6.168 -25.011 1.00 64.81 175 LEU A O 1
ATOM 1300 N N . GLN A 1 176 ? 13.281 -7.003 -25.559 1.00 63.75 176 GLN A N 1
ATOM 1301 C CA . GLN A 1 176 ? 12.798 -8.149 -26.335 1.00 63.75 176 GLN A CA 1
ATOM 1302 C C . GLN A 1 176 ? 12.219 -9.277 -25.463 1.00 63.75 176 GLN A C 1
ATOM 1304 O O . GLN A 1 176 ? 11.259 -9.937 -25.860 1.00 63.75 176 GLN A O 1
ATOM 1309 N N . ASP A 1 177 ? 12.799 -9.509 -24.283 1.00 60.31 177 ASP A N 1
ATOM 1310 C CA . ASP A 1 177 ? 12.495 -10.676 -23.441 1.00 60.31 177 ASP A CA 1
ATOM 1311 C C . ASP A 1 177 ? 11.575 -10.353 -22.254 1.00 60.31 177 ASP A C 1
ATOM 1313 O O . ASP A 1 177 ? 11.312 -11.212 -21.408 1.00 60.31 177 ASP A O 1
ATOM 1317 N N . PHE A 1 178 ? 11.080 -9.119 -22.153 1.00 57.66 178 PHE A N 1
ATOM 1318 C CA . PHE A 1 178 ? 10.247 -8.704 -21.032 1.00 57.66 178 PHE A CA 1
ATOM 1319 C C . PHE A 1 178 ? 8.884 -9.426 -21.029 1.00 57.66 178 PHE A C 1
ATOM 1321 O O . PHE A 1 178 ? 7.999 -9.142 -21.835 1.00 57.66 178 PHE A O 1
ATOM 1328 N N . LYS A 1 179 ? 8.702 -10.351 -20.075 1.00 55.97 179 LYS A N 1
ATOM 1329 C CA . LYS A 1 179 ? 7.422 -10.997 -19.739 1.00 55.97 179 LYS A CA 1
ATOM 1330 C C . LYS A 1 179 ? 7.262 -11.110 -18.217 1.00 55.97 179 LYS A C 1
ATOM 1332 O O . LYS A 1 179 ? 8.229 -11.376 -17.505 1.00 55.97 179 LYS A O 1
ATOM 1337 N N . PHE A 1 180 ? 6.043 -10.908 -17.709 1.00 50.94 180 PHE A N 1
ATOM 1338 C CA . PHE A 1 180 ? 5.735 -10.862 -16.265 1.00 50.94 180 PHE A CA 1
ATOM 1339 C C . PHE A 1 180 ? 5.703 -12.233 -15.554 1.00 50.94 180 PHE A C 1
ATOM 1341 O O . PHE A 1 180 ? 5.506 -12.291 -14.341 1.00 50.94 180 PHE A O 1
ATOM 1348 N N . ASP A 1 181 ? 5.843 -13.343 -16.276 1.00 49.16 181 ASP A N 1
ATOM 1349 C CA . ASP A 1 181 ? 5.501 -14.698 -15.824 1.00 49.16 181 ASP A CA 1
ATOM 1350 C C . ASP A 1 181 ? 6.672 -15.519 -15.244 1.00 49.16 181 ASP A C 1
ATOM 1352 O O . ASP A 1 181 ? 6.434 -16.532 -14.583 1.00 49.16 181 ASP A O 1
ATOM 1356 N N . ASN A 1 182 ? 7.921 -15.061 -15.380 1.00 46.38 182 ASN A N 1
ATOM 1357 C CA . ASN A 1 182 ? 9.120 -15.814 -14.977 1.00 46.38 182 ASN A CA 1
ATOM 1358 C C . ASN A 1 182 ? 9.762 -15.316 -13.668 1.00 46.38 182 ASN A C 1
ATOM 1360 O O . ASN A 1 182 ? 10.941 -14.974 -13.635 1.00 46.38 182 ASN A O 1
ATOM 1364 N N . ILE A 1 183 ? 9.007 -15.282 -12.565 1.00 52.91 183 ILE A N 1
ATOM 1365 C CA . ILE A 1 183 ? 9.539 -14.860 -11.254 1.00 52.91 183 ILE A CA 1
ATOM 1366 C C . ILE A 1 183 ? 9.420 -16.001 -10.251 1.00 52.91 183 ILE A C 1
ATOM 1368 O O . ILE A 1 183 ? 8.489 -16.044 -9.442 1.00 52.91 183 ILE A O 1
ATOM 1372 N N . ARG A 1 184 ? 10.348 -16.962 -10.305 1.00 56.53 184 ARG A N 1
ATOM 1373 C CA . ARG A 1 184 ? 10.503 -17.944 -9.227 1.00 56.53 184 ARG A CA 1
ATOM 1374 C C . ARG A 1 184 ? 11.806 -18.722 -9.340 1.00 56.53 184 ARG A C 1
ATOM 1376 O O . ARG A 1 184 ? 11.822 -19.793 -9.919 1.00 56.53 184 ARG A O 1
ATOM 1383 N N . GLU A 1 185 ? 12.856 -18.209 -8.710 1.00 46.03 185 GLU A N 1
ATOM 1384 C CA . GLU A 1 185 ? 13.891 -19.028 -8.074 1.00 46.03 185 GLU A CA 1
ATOM 1385 C C . GLU A 1 185 ? 14.712 -18.164 -7.098 1.00 46.03 185 GLU A C 1
ATOM 1387 O O . GLU A 1 185 ? 14.986 -16.995 -7.353 1.00 46.03 185 GLU A O 1
ATOM 1392 N N . ASP A 1 186 ? 15.019 -18.750 -5.938 1.00 48.28 186 ASP A N 1
ATOM 1393 C CA . ASP A 1 186 ? 15.778 -18.210 -4.801 1.00 48.28 186 ASP A CA 1
ATOM 1394 C C . ASP A 1 186 ? 15.220 -17.005 -4.028 1.00 48.28 186 ASP A C 1
ATOM 1396 O O . ASP A 1 186 ? 15.627 -15.855 -4.198 1.00 48.28 186 ASP A O 1
ATOM 1400 N N . SER A 1 187 ? 14.374 -17.300 -3.042 1.00 50.78 187 SER A N 1
ATOM 1401 C CA . SER A 1 187 ? 13.828 -16.306 -2.121 1.00 50.78 187 SER A CA 1
ATOM 1402 C C . SER A 1 187 ? 14.613 -16.256 -0.798 1.00 50.78 187 SER A C 1
ATOM 1404 O O . SER A 1 187 ? 14.629 -17.245 -0.057 1.00 50.78 187 SER A O 1
ATOM 1406 N N . THR A 1 188 ? 15.181 -15.105 -0.432 1.00 57.44 188 THR A N 1
ATOM 1407 C CA . THR A 1 188 ? 15.637 -14.855 0.948 1.00 57.44 188 THR A CA 1
ATOM 1408 C C . THR A 1 188 ? 14.425 -14.416 1.763 1.00 57.44 188 THR A C 1
ATOM 1410 O O . THR A 1 188 ? 13.913 -13.315 1.590 1.00 57.44 188 THR A O 1
ATOM 1413 N N . GLY A 1 189 ? 13.892 -15.318 2.587 1.00 62.88 189 GLY A N 1
ATOM 1414 C CA . GLY A 1 189 ? 12.708 -15.048 3.398 1.00 62.88 189 GLY A CA 1
ATOM 1415 C C . GLY A 1 189 ? 13.085 -14.544 4.778 1.00 62.88 189 GLY A C 1
ATOM 1416 O O . GLY A 1 189 ? 13.586 -15.327 5.583 1.00 62.88 189 GLY A O 1
ATOM 1417 N N . ASP A 1 190 ? 12.780 -13.287 5.073 1.00 78.12 190 ASP A N 1
ATOM 1418 C CA . ASP A 1 190 ? 13.099 -12.677 6.359 1.00 78.12 190 ASP A CA 1
ATOM 1419 C C . ASP A 1 190 ? 11.834 -12.499 7.213 1.00 78.12 190 ASP A C 1
ATOM 1421 O O . ASP A 1 190 ? 10.801 -12.051 6.714 1.00 78.12 190 ASP A O 1
ATOM 1425 N N . THR A 1 191 ? 11.892 -12.890 8.489 1.00 86.25 191 THR A N 1
ATOM 1426 C CA . THR A 1 191 ? 10.759 -12.818 9.427 1.00 86.25 191 THR A CA 1
ATOM 1427 C C . THR A 1 191 ? 11.032 -11.761 10.486 1.00 86.25 191 THR A C 1
ATOM 1429 O O . THR A 1 191 ? 12.046 -11.819 11.176 1.00 86.25 191 THR A O 1
ATOM 1432 N N . ALA A 1 192 ? 10.107 -10.821 10.648 1.00 90.38 192 ALA A N 1
ATOM 1433 C CA . ALA A 1 192 ? 10.223 -9.725 11.599 1.00 90.38 192 ALA A CA 1
ATOM 1434 C C . ALA A 1 192 ? 8.940 -9.507 12.398 1.00 90.38 192 ALA A C 1
ATOM 1436 O O . ALA A 1 192 ? 7.831 -9.811 11.957 1.00 90.38 192 ALA A O 1
ATOM 1437 N N . PHE A 1 193 ? 9.115 -8.934 13.583 1.00 95.25 193 PHE A N 1
ATOM 1438 C CA . PHE A 1 193 ? 8.030 -8.411 14.396 1.00 95.25 193 PHE A CA 1
ATOM 1439 C C . PHE A 1 193 ? 7.747 -6.951 14.037 1.00 95.25 193 PHE A C 1
ATOM 1441 O O . PHE A 1 193 ? 8.672 -6.170 13.817 1.00 95.25 193 PHE A O 1
ATOM 1448 N N . ASN A 1 194 ? 6.470 -6.578 14.020 1.00 96.06 194 ASN A N 1
ATOM 1449 C CA . ASN A 1 194 ? 6.023 -5.208 13.837 1.00 96.06 194 ASN A CA 1
ATOM 1450 C C . ASN A 1 194 ? 4.809 -4.879 14.714 1.00 96.06 194 ASN A C 1
ATOM 1452 O O . ASN A 1 194 ? 4.169 -5.763 15.289 1.00 96.06 194 ASN A O 1
ATOM 1456 N N . LEU A 1 195 ? 4.491 -3.593 14.819 1.00 97.81 195 LEU A N 1
ATOM 1457 C CA . LEU A 1 195 ? 3.395 -3.083 15.627 1.00 97.81 195 LEU A CA 1
ATOM 1458 C C . LEU A 1 195 ? 2.647 -1.995 14.858 1.00 97.81 195 LEU A C 1
ATOM 1460 O O . LEU A 1 195 ? 3.257 -1.052 14.358 1.00 97.81 195 LEU A O 1
ATOM 1464 N N . ASP A 1 196 ? 1.324 -2.109 14.824 1.00 98.00 196 ASP A N 1
ATOM 1465 C CA . ASP A 1 196 ? 0.444 -1.017 14.412 1.00 98.00 196 ASP A CA 1
ATOM 1466 C C . ASP A 1 196 ? -0.265 -0.440 15.645 1.00 98.00 196 ASP A C 1
ATOM 1468 O O . ASP A 1 196 ? -0.511 -1.143 16.628 1.00 98.00 196 ASP A O 1
ATOM 1472 N N . ALA A 1 197 ? -0.623 0.836 15.588 1.00 98.44 197 ALA A N 1
ATOM 1473 C CA . ALA A 1 197 ? -1.370 1.534 16.622 1.00 98.44 197 ALA A CA 1
ATOM 1474 C C . ALA A 1 197 ? -2.415 2.459 15.997 1.00 98.44 197 ALA A C 1
ATOM 1476 O O . ALA A 1 197 ? -2.346 2.829 14.820 1.00 98.44 197 ALA A O 1
ATOM 1477 N N . GLY A 1 198 ? -3.407 2.843 16.787 1.00 98.25 198 GLY A N 1
ATOM 1478 C CA . GLY A 1 198 ? -4.407 3.776 16.319 1.00 98.25 198 GLY A CA 1
ATOM 1479 C C . GLY A 1 198 ? -5.298 4.317 17.414 1.00 98.25 198 GLY A C 1
ATOM 1480 O O . GLY A 1 198 ? -5.438 3.734 18.494 1.00 98.25 198 GLY A O 1
ATOM 1481 N N . ALA A 1 199 ? -5.901 5.452 17.099 1.00 98.44 199 ALA A N 1
ATOM 1482 C CA . ALA A 1 199 ? -6.889 6.110 17.924 1.00 98.44 199 ALA A CA 1
ATOM 1483 C C . ALA A 1 199 ? -8.052 6.590 17.055 1.00 98.44 199 ALA A C 1
ATOM 1485 O O . ALA A 1 199 ? -7.891 6.920 15.876 1.00 98.44 199 ALA A O 1
ATOM 1486 N N . LEU A 1 200 ? -9.228 6.630 17.663 1.00 98.25 200 LEU A N 1
ATOM 1487 C CA . LEU A 1 200 ? -10.453 7.128 17.068 1.00 98.25 200 LEU A CA 1
ATOM 1488 C C . LEU A 1 200 ? -11.180 7.980 18.099 1.00 98.25 200 LEU A C 1
ATOM 1490 O O . LEU A 1 200 ? -11.359 7.563 19.242 1.00 98.25 200 LEU A O 1
ATOM 1494 N N . TRP A 1 201 ? -11.650 9.136 17.665 1.00 98.00 201 TRP A N 1
ATOM 1495 C CA . TRP A 1 201 ? -12.633 9.945 18.356 1.00 98.00 201 TRP A CA 1
ATOM 1496 C C . TRP A 1 201 ? -13.905 10.017 17.516 1.00 98.00 201 TRP A C 1
ATOM 1498 O O . TRP A 1 201 ? -13.845 10.090 16.284 1.00 98.00 201 TRP A O 1
ATOM 1508 N N . PHE A 1 202 ? -15.060 10.016 18.174 1.00 96.31 202 PHE A N 1
ATOM 1509 C CA . PHE A 1 202 ? -16.322 10.290 17.508 1.00 96.31 202 PHE A CA 1
ATOM 1510 C C . PHE A 1 202 ? -17.357 10.940 18.423 1.00 96.31 202 PHE A C 1
ATOM 1512 O O . PHE A 1 202 ? -17.396 10.721 19.637 1.00 96.31 202 PHE A O 1
ATOM 1519 N N . HIS A 1 203 ? -18.228 11.730 17.802 1.00 95.06 203 HIS A N 1
ATOM 1520 C CA . HIS A 1 203 ? -19.369 12.362 18.446 1.00 95.06 203 HIS A CA 1
ATOM 1521 C C . HIS A 1 203 ? -20.539 12.426 17.463 1.00 95.06 203 HIS A C 1
ATOM 1523 O O . HIS A 1 203 ? -20.469 13.089 16.425 1.00 95.06 203 HIS A O 1
ATOM 1529 N N . GLY A 1 204 ? -21.614 11.698 17.775 1.00 92.25 204 GLY A N 1
ATOM 1530 C CA . GLY A 1 204 ? -22.686 11.457 16.813 1.00 92.25 204 GLY A CA 1
ATOM 1531 C C . GLY A 1 204 ? -22.125 10.829 15.524 1.00 92.25 204 GLY A C 1
ATOM 1532 O O . GLY A 1 204 ? -21.401 9.834 15.613 1.00 92.25 204 GLY A O 1
ATOM 1533 N N . PRO A 1 205 ? -22.422 11.388 14.338 1.00 94.12 205 PRO A N 1
ATOM 1534 C CA . PRO A 1 205 ? -21.943 10.847 13.066 1.00 94.12 205 PRO A CA 1
ATOM 1535 C C . PRO A 1 205 ? -20.501 11.251 12.722 1.00 94.12 205 PRO A C 1
ATOM 1537 O O . PRO A 1 205 ? -19.898 10.654 11.832 1.00 94.12 205 PRO A O 1
ATOM 1540 N N . PHE A 1 206 ? -19.932 12.258 13.387 1.00 96.88 206 PHE A N 1
ATOM 1541 C CA . PHE A 1 206 ? -18.595 12.751 13.064 1.00 96.88 206 PHE A CA 1
ATOM 1542 C C . PHE A 1 206 ? -17.522 11.876 13.697 1.00 96.88 206 PHE A C 1
ATOM 1544 O O . PHE A 1 206 ? -17.607 11.529 14.877 1.00 96.88 206 PHE A O 1
ATOM 1551 N N . ARG A 1 207 ? -16.494 11.553 12.911 1.00 97.69 207 ARG A N 1
ATOM 1552 C CA . ARG A 1 207 ? -15.335 10.775 13.344 1.00 97.69 207 ARG A CA 1
ATOM 1553 C C . ARG A 1 207 ? -14.043 11.454 12.919 1.00 97.69 207 ARG A C 1
ATOM 1555 O O . ARG A 1 207 ? -13.942 11.956 11.802 1.00 97.69 207 ARG A O 1
ATOM 1562 N N . ALA A 1 208 ? -13.047 11.392 13.789 1.00 98.12 208 ALA A N 1
ATOM 1563 C CA . ALA A 1 208 ? -11.666 11.709 13.460 1.00 98.12 208 ALA A CA 1
ATOM 1564 C C . ALA A 1 208 ? -10.761 10.624 14.039 1.00 98.12 208 ALA A C 1
ATOM 1566 O O . ALA A 1 208 ? -11.027 10.092 15.117 1.00 98.12 208 ALA A O 1
ATOM 1567 N N . GLY A 1 209 ? -9.697 10.274 13.334 1.00 97.88 209 GLY A N 1
ATOM 1568 C CA . GLY A 1 209 ? -8.823 9.192 13.753 1.00 97.88 209 GLY A CA 1
ATOM 1569 C C . GLY A 1 209 ? -7.419 9.339 13.211 1.00 97.88 209 GLY A C 1
ATOM 1570 O O . GLY A 1 209 ? -7.155 10.097 12.279 1.00 97.88 209 GLY A O 1
ATOM 1571 N N . ILE A 1 210 ? -6.525 8.579 13.820 1.00 98.00 210 ILE A N 1
ATOM 1572 C CA . ILE A 1 210 ? -5.143 8.438 13.395 1.00 98.00 210 ILE A CA 1
ATOM 1573 C C . ILE A 1 210 ? -4.772 6.962 13.462 1.00 98.00 210 ILE A C 1
ATOM 1575 O O . ILE A 1 210 ? -5.154 6.258 14.401 1.00 98.00 210 ILE A O 1
ATOM 1579 N N . SER A 1 211 ? -4.018 6.497 12.475 1.00 97.75 211 SER A N 1
ATOM 1580 C CA . SER A 1 211 ? -3.378 5.191 12.498 1.00 97.75 211 SER A CA 1
ATOM 1581 C C . SER A 1 211 ? -1.891 5.336 12.221 1.00 97.75 211 SER A C 1
ATOM 1583 O O . SER A 1 211 ? -1.477 6.130 11.382 1.00 97.75 211 SER A O 1
ATOM 1585 N N . ALA A 1 212 ? -1.101 4.550 12.941 1.00 97.00 212 ALA A N 1
ATOM 1586 C CA . ALA A 1 212 ? 0.309 4.351 12.690 1.00 97.00 212 ALA A CA 1
ATOM 1587 C C . ALA A 1 212 ? 0.530 2.871 12.367 1.00 97.00 212 ALA A C 1
ATOM 1589 O O . ALA A 1 212 ? 0.196 2.001 13.173 1.00 97.00 212 ALA A O 1
ATOM 1590 N N . LYS A 1 213 ? 1.063 2.575 11.186 1.00 95.44 213 LYS A N 1
ATOM 1591 C CA . LYS A 1 213 ? 1.348 1.214 10.723 1.00 95.44 213 LYS A CA 1
ATOM 1592 C C . LYS A 1 213 ? 2.841 0.994 10.631 1.00 95.44 213 LYS A C 1
ATOM 1594 O O . LYS A 1 213 ? 3.558 1.915 10.267 1.00 95.44 213 LYS A O 1
ATOM 1599 N N . ASN A 1 214 ? 3.275 -0.238 10.868 1.00 94.06 214 ASN A N 1
ATOM 1600 C CA . ASN A 1 214 ? 4.667 -0.658 10.766 1.00 94.06 214 ASN A CA 1
ATOM 1601 C C . ASN A 1 214 ? 5.615 0.215 11.609 1.00 94.06 214 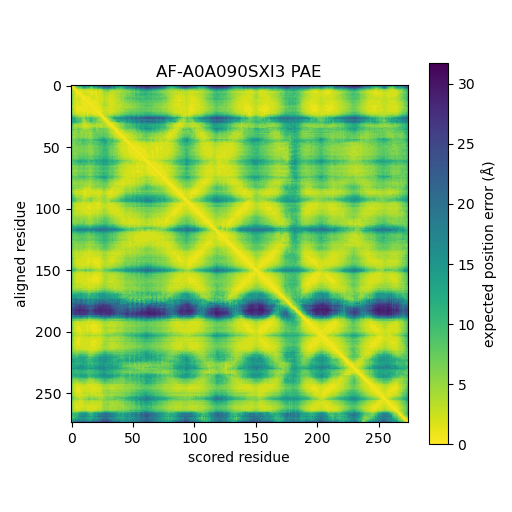ASN A C 1
ATOM 1603 O O . ASN A 1 214 ? 6.603 0.727 11.092 1.00 94.06 214 ASN A O 1
ATOM 1607 N N . LEU A 1 215 ? 5.309 0.418 12.896 1.00 95.38 215 LEU A N 1
ATOM 1608 C CA . LEU A 1 215 ? 6.081 1.299 13.784 1.00 95.38 215 LEU A CA 1
ATOM 1609 C C . LEU A 1 215 ? 7.574 0.945 13.879 1.00 95.38 215 LEU A C 1
ATOM 1611 O O . LEU A 1 215 ? 8.376 1.807 14.239 1.00 95.38 215 LEU A O 1
ATOM 1615 N N . PHE A 1 216 ? 7.957 -0.290 13.550 1.00 94.00 216 PHE A N 1
ATOM 1616 C CA . PHE A 1 216 ? 9.357 -0.686 13.434 1.00 94.00 216 PHE A CA 1
ATOM 1617 C C . PHE A 1 216 ? 9.791 -0.683 11.969 1.00 94.00 216 PHE A C 1
ATOM 1619 O O . PHE A 1 216 ? 9.306 -1.480 11.161 1.00 94.00 216 PHE A O 1
ATOM 1626 N N . SER A 1 217 ? 10.712 0.238 11.663 1.00 90.06 217 SER A N 1
ATOM 1627 C CA . SER A 1 217 ? 11.308 0.392 10.338 1.00 90.06 217 SER A CA 1
ATOM 1628 C C . SER A 1 217 ? 12.282 -0.740 10.031 1.00 90.06 217 SER A C 1
ATOM 1630 O O . SER A 1 217 ? 12.962 -1.238 10.935 1.00 90.06 217 SER A O 1
ATOM 1632 N N . ARG A 1 218 ? 12.381 -1.130 8.759 1.00 84.88 218 ARG A N 1
ATOM 1633 C CA . ARG A 1 218 ? 13.328 -2.157 8.329 1.00 84.88 218 ARG A CA 1
ATOM 1634 C C . ARG A 1 218 ? 13.782 -1.985 6.890 1.00 84.88 218 ARG A C 1
ATOM 1636 O O . ARG A 1 218 ? 12.959 -1.802 6.001 1.00 84.88 218 ARG A O 1
ATOM 1643 N N . ASN A 1 219 ? 15.075 -2.192 6.677 1.00 85.31 219 ASN A N 1
ATOM 1644 C CA . ASN A 1 219 ? 15.675 -2.269 5.355 1.00 85.31 219 ASN A CA 1
ATOM 1645 C C . ASN A 1 219 ? 15.876 -3.736 4.979 1.00 85.31 219 ASN A C 1
ATOM 1647 O O . ASN A 1 219 ? 16.295 -4.542 5.814 1.00 85.31 219 ASN A O 1
ATOM 1651 N N . ILE A 1 220 ? 15.538 -4.079 3.743 1.00 81.31 220 ILE A N 1
ATOM 1652 C CA . ILE A 1 220 ? 15.619 -5.433 3.212 1.00 81.31 220 ILE A CA 1
ATOM 1653 C C . ILE A 1 220 ? 16.345 -5.342 1.886 1.00 81.31 220 ILE A C 1
ATOM 1655 O O . ILE A 1 220 ? 15.806 -4.838 0.898 1.00 81.31 220 ILE A O 1
ATOM 1659 N N . ASP A 1 221 ? 17.574 -5.831 1.881 1.00 76.25 221 ASP A N 1
ATOM 1660 C CA . ASP A 1 221 ? 18.382 -5.860 0.677 1.00 76.25 221 ASP A CA 1
ATOM 1661 C C . ASP A 1 221 ? 17.893 -7.004 -0.213 1.00 76.25 221 ASP A C 1
ATOM 1663 O O . ASP A 1 221 ? 17.686 -8.140 0.231 1.00 76.25 221 ASP A O 1
ATOM 1667 N N . THR A 1 222 ? 17.641 -6.692 -1.478 1.00 71.69 222 THR A N 1
ATOM 1668 C CA . THR A 1 222 ? 17.331 -7.713 -2.480 1.00 71.69 222 THR A CA 1
ATOM 1669 C C . THR A 1 222 ? 18.618 -8.326 -3.022 1.00 71.69 222 THR A C 1
ATOM 1671 O O . THR A 1 222 ? 19.710 -7.788 -2.825 1.00 71.69 222 THR A O 1
ATOM 1674 N N . LYS A 1 223 ? 18.508 -9.462 -3.722 1.00 73.06 223 LYS A N 1
ATOM 1675 C CA . LYS A 1 223 ? 19.649 -9.973 -4.484 1.00 73.06 223 LYS A CA 1
ATOM 1676 C C . LYS A 1 223 ? 20.108 -8.902 -5.473 1.00 73.06 223 LYS A C 1
ATOM 1678 O O . LYS A 1 223 ? 19.299 -8.380 -6.245 1.00 73.06 223 LYS A O 1
ATOM 1683 N N . SER A 1 224 ? 21.404 -8.632 -5.443 1.00 76.50 224 SER A N 1
ATOM 1684 C CA . SER A 1 224 ? 22.081 -7.755 -6.381 1.00 76.50 224 SER A CA 1
ATOM 1685 C C . SER A 1 224 ? 23.075 -8.532 -7.236 1.00 76.50 224 SER A C 1
ATOM 1687 O O . SER A 1 224 ? 23.544 -9.611 -6.862 1.00 76.50 224 SER A O 1
ATOM 1689 N N . GLY A 1 225 ? 23.373 -8.000 -8.414 1.00 78.56 225 GLY A N 1
ATOM 1690 C CA . GLY A 1 225 ? 24.290 -8.616 -9.359 1.00 78.56 225 GLY A CA 1
ATOM 1691 C C . GLY A 1 225 ? 24.370 -7.838 -10.662 1.00 78.56 225 GLY A C 1
ATOM 1692 O O . GLY A 1 225 ? 23.867 -6.723 -10.773 1.00 78.56 225 GLY A O 1
ATOM 1693 N N . VAL A 1 226 ? 25.000 -8.454 -11.658 1.00 81.00 226 VAL A N 1
ATOM 1694 C CA . VAL A 1 226 ? 25.197 -7.869 -12.985 1.00 81.00 226 VAL A CA 1
ATOM 1695 C C . VAL A 1 226 ? 24.641 -8.831 -14.024 1.00 81.00 226 VAL A C 1
ATOM 1697 O O . VAL A 1 226 ? 25.005 -10.008 -14.032 1.00 81.00 226 VAL A O 1
ATOM 1700 N N . VAL A 1 227 ? 23.762 -8.340 -14.895 1.00 82.00 227 VAL A N 1
ATOM 1701 C CA . VAL A 1 227 ? 23.274 -9.079 -16.067 1.00 82.00 227 VAL A CA 1
ATOM 1702 C C . VAL A 1 227 ? 23.728 -8.347 -17.316 1.00 82.00 227 VAL A C 1
ATOM 1704 O O . VAL A 1 227 ? 23.632 -7.125 -17.399 1.00 82.00 227 VAL A O 1
ATOM 1707 N N . ARG A 1 228 ? 24.215 -9.091 -18.308 1.00 83.06 228 ARG A N 1
ATOM 1708 C CA . ARG A 1 228 ? 24.595 -8.518 -19.595 1.00 83.06 228 ARG A CA 1
ATOM 1709 C C . ARG A 1 228 ? 23.365 -8.394 -20.494 1.00 83.06 228 ARG A C 1
ATOM 1711 O O . ARG A 1 228 ? 22.759 -9.404 -20.840 1.00 83.06 228 ARG A O 1
ATOM 1718 N N . VAL A 1 229 ? 23.015 -7.168 -20.870 1.00 81.81 229 VAL A N 1
ATOM 1719 C CA . VAL A 1 229 ? 21.924 -6.838 -21.797 1.00 81.81 229 VAL A CA 1
ATOM 1720 C C . VAL A 1 229 ? 22.542 -6.215 -23.044 1.00 81.81 229 VAL A C 1
ATOM 1722 O O . VAL A 1 229 ? 23.153 -5.148 -22.980 1.00 81.81 229 VAL A O 1
ATOM 1725 N N . GLY A 1 230 ? 22.446 -6.917 -24.175 1.00 82.25 230 GLY A N 1
ATOM 1726 C CA . GLY A 1 230 ? 23.154 -6.536 -25.398 1.00 82.25 230 GLY A CA 1
ATOM 1727 C C . GLY A 1 230 ? 24.671 -6.505 -25.175 1.00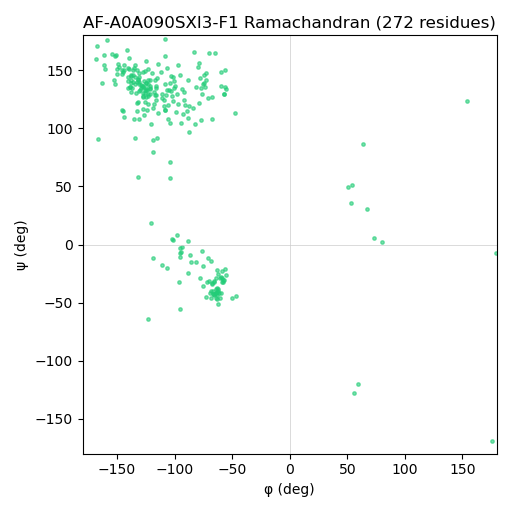 82.25 230 GLY A C 1
ATOM 1728 O O . GLY A 1 230 ? 25.285 -7.514 -24.810 1.00 82.25 230 GLY A O 1
ATOM 1729 N N . SER A 1 231 ? 25.289 -5.340 -25.376 1.00 83.31 231 SER A N 1
ATOM 1730 C CA . SER A 1 231 ? 26.712 -5.116 -25.092 1.00 83.31 231 SER A CA 1
ATOM 1731 C C . SER A 1 231 ? 27.001 -4.511 -23.711 1.00 83.31 231 SER A C 1
ATOM 1733 O O . SER A 1 231 ? 28.182 -4.350 -23.379 1.00 83.31 231 SER A O 1
ATOM 1735 N N . ARG A 1 232 ? 25.966 -4.194 -22.920 1.00 84.75 232 ARG A N 1
ATOM 1736 C CA . ARG A 1 232 ? 26.061 -3.468 -21.646 1.00 84.75 232 ARG A CA 1
ATOM 1737 C C . ARG A 1 232 ? 25.896 -4.395 -20.447 1.00 84.75 232 ARG A C 1
ATOM 1739 O O . ARG A 1 232 ? 25.016 -5.250 -20.422 1.00 84.75 232 ARG A O 1
ATOM 1746 N N . ASP A 1 233 ? 26.710 -4.170 -19.427 1.00 84.62 233 ASP A N 1
ATOM 1747 C CA . ASP A 1 233 ? 26.536 -4.794 -18.121 1.00 84.62 233 ASP A CA 1
ATOM 1748 C C . ASP A 1 233 ? 25.583 -3.921 -17.291 1.00 84.62 233 ASP A C 1
ATOM 1750 O O . ASP A 1 233 ? 25.842 -2.738 -17.070 1.00 84.62 233 ASP A O 1
ATOM 1754 N N . VAL A 1 234 ? 24.444 -4.487 -16.892 1.00 81.62 234 VAL A N 1
ATOM 1755 C CA . VAL A 1 234 ? 23.388 -3.800 -16.144 1.00 81.62 234 VAL A CA 1
ATOM 1756 C C . VAL A 1 234 ? 23.384 -4.318 -14.715 1.00 81.62 234 VAL A C 1
ATOM 1758 O O . VAL A 1 234 ? 23.096 -5.491 -14.460 1.00 81.62 234 VAL A O 1
ATOM 1761 N N . GLU A 1 235 ? 23.691 -3.428 -13.778 1.00 82.88 235 GLU A N 1
ATOM 1762 C CA . GLU A 1 235 ? 23.593 -3.718 -12.353 1.00 82.88 235 GLU A CA 1
ATOM 1763 C C . GLU A 1 235 ? 22.126 -3.758 -11.918 1.00 82.88 235 GLU A C 1
ATOM 1765 O O . GLU A 1 235 ? 21.305 -2.900 -12.279 1.00 82.88 235 GLU A O 1
ATOM 1770 N N . PHE A 1 236 ? 21.797 -4.772 -11.126 1.00 78.44 236 PHE A N 1
ATOM 1771 C CA . PHE A 1 236 ? 20.506 -4.910 -10.477 1.00 78.44 236 PHE A CA 1
ATOM 1772 C C . PHE A 1 236 ? 20.689 -5.085 -8.984 1.00 78.44 236 PHE A C 1
ATOM 1774 O O . PHE A 1 236 ? 21.684 -5.634 -8.518 1.00 78.44 236 PHE A O 1
ATOM 1781 N N . GLY A 1 237 ? 19.709 -4.598 -8.239 1.00 72.00 237 GLY A N 1
ATOM 1782 C CA . GLY A 1 237 ? 19.773 -4.516 -6.796 1.00 72.00 237 GLY A CA 1
ATOM 1783 C C . GLY A 1 237 ? 18.862 -3.398 -6.331 1.00 72.00 237 GLY A C 1
ATOM 1784 O O . GLY A 1 237 ? 18.970 -2.255 -6.764 1.00 72.00 237 GLY A O 1
ATOM 1785 N N . TYR A 1 238 ? 17.934 -3.757 -5.468 1.00 73.75 238 TYR A N 1
ATOM 1786 C CA . TYR A 1 238 ? 17.028 -2.832 -4.815 1.00 73.75 238 TYR A CA 1
ATOM 1787 C C . TYR A 1 238 ? 17.148 -2.974 -3.308 1.00 73.75 238 TYR A C 1
ATOM 1789 O O . TYR A 1 238 ? 17.395 -4.068 -2.787 1.00 73.75 238 TYR A O 1
ATOM 1797 N N . GLN A 1 239 ? 16.891 -1.880 -2.610 1.00 78.62 239 GLN A N 1
ATOM 1798 C CA . GLN A 1 239 ? 16.612 -1.925 -1.189 1.00 78.62 239 GLN A CA 1
ATOM 1799 C C . GLN A 1 239 ? 15.118 -1.702 -0.993 1.00 78.62 239 GLN A C 1
ATOM 1801 O O . GLN A 1 239 ? 14.568 -0.680 -1.411 1.00 78.62 239 GLN A O 1
ATOM 1806 N N . TYR A 1 240 ? 14.454 -2.685 -0.387 1.00 80.50 240 TYR A N 1
ATOM 1807 C CA . TYR A 1 240 ? 13.074 -2.530 0.038 1.00 80.50 240 TYR A CA 1
ATOM 1808 C C . TYR A 1 240 ? 13.042 -2.007 1.469 1.00 80.50 240 TYR A C 1
ATOM 1810 O O . TYR A 1 240 ? 13.535 -2.667 2.388 1.00 80.50 240 TYR A O 1
ATOM 1818 N N . GLN A 1 241 ? 12.439 -0.837 1.664 1.00 84.00 241 GLN A N 1
ATOM 1819 C CA . GLN A 1 241 ? 12.327 -0.216 2.975 1.00 84.00 241 GLN A CA 1
ATOM 1820 C C . GLN A 1 241 ? 10.884 -0.277 3.484 1.00 84.00 241 GLN A C 1
ATOM 1822 O O . GLN A 1 241 ? 9.951 0.308 2.927 1.00 84.00 241 GLN A O 1
ATOM 1827 N N . LEU A 1 242 ? 10.693 -1.010 4.579 1.00 86.56 242 LEU A N 1
ATOM 1828 C CA . LEU A 1 242 ? 9.447 -1.030 5.323 1.00 86.56 242 LEU A CA 1
ATOM 1829 C C . LEU A 1 242 ? 9.474 0.100 6.349 1.00 86.56 242 LEU A C 1
ATOM 1831 O O . LEU A 1 242 ? 10.020 -0.071 7.433 1.00 86.56 242 LEU A O 1
ATOM 1835 N N . GLU A 1 243 ? 8.870 1.237 6.017 1.00 90.31 243 GLU A N 1
ATOM 1836 C CA . GLU A 1 243 ? 8.801 2.393 6.915 1.00 90.31 243 GLU A CA 1
ATOM 1837 C C . GLU A 1 243 ? 7.476 2.478 7.689 1.00 90.31 243 GLU A C 1
ATOM 1839 O O . GLU A 1 243 ? 6.435 2.007 7.199 1.00 90.31 243 GLU A O 1
ATOM 1844 N N . PRO A 1 244 ? 7.484 3.134 8.868 1.00 93.38 244 PRO A N 1
ATOM 1845 C CA . PRO A 1 244 ? 6.262 3.537 9.541 1.00 93.38 244 PRO A CA 1
ATOM 1846 C C . PRO A 1 244 ? 5.398 4.410 8.633 1.00 93.38 244 PRO A C 1
ATOM 1848 O O . PRO A 1 244 ? 5.903 5.328 7.999 1.00 93.38 244 PRO A O 1
ATOM 1851 N N . LEU A 1 245 ? 4.092 4.158 8.590 1.00 93.12 245 LEU A N 1
ATOM 1852 C CA . LEU A 1 245 ? 3.118 4.986 7.877 1.00 93.12 245 LEU A CA 1
ATOM 1853 C C . LEU A 1 245 ? 2.152 5.597 8.881 1.00 93.12 245 LEU A C 1
ATOM 1855 O O . LEU A 1 245 ? 1.489 4.862 9.616 1.00 93.12 245 LEU A O 1
ATOM 1859 N N . TYR A 1 246 ? 2.042 6.919 8.870 1.00 95.62 246 TYR A N 1
ATOM 1860 C CA . TYR A 1 246 ? 1.091 7.643 9.700 1.00 95.62 246 TYR A CA 1
ATOM 1861 C C . TYR A 1 246 ? -0.013 8.221 8.825 1.00 95.62 246 TYR A C 1
ATOM 1863 O O . TYR A 1 246 ? 0.265 9.001 7.920 1.00 95.62 246 TYR A O 1
ATOM 1871 N N . THR A 1 247 ? -1.260 7.890 9.132 1.00 96.62 247 THR A N 1
ATOM 1872 C CA . THR A 1 247 ? -2.425 8.361 8.380 1.00 96.62 247 THR A CA 1
ATOM 1873 C C . THR A 1 247 ? -3.420 8.989 9.340 1.00 96.62 247 THR A C 1
ATOM 1875 O O . THR A 1 247 ? -3.785 8.386 10.353 1.00 96.62 247 THR A O 1
ATOM 1878 N N . VAL A 1 248 ? -3.883 10.192 9.018 1.00 97.31 248 VAL A N 1
ATOM 1879 C CA . VAL A 1 248 ? -5.003 10.842 9.708 1.00 97.31 248 VAL A CA 1
ATOM 1880 C C . VAL A 1 248 ? -6.250 10.741 8.847 1.00 97.31 248 VAL A C 1
ATOM 1882 O O . VAL A 1 248 ? -6.167 10.792 7.625 1.00 97.31 248 VAL A O 1
ATOM 1885 N N . GLY A 1 249 ? -7.407 10.588 9.477 1.00 96.88 249 GLY A N 1
ATOM 1886 C CA . GLY A 1 249 ? -8.677 10.477 8.776 1.00 96.88 249 GLY A CA 1
ATOM 1887 C C . GLY A 1 249 ? -9.771 11.278 9.458 1.00 96.88 249 GLY A C 1
ATOM 1888 O O . GLY A 1 249 ? -9.816 11.377 10.687 1.00 96.88 249 GLY A O 1
ATOM 1889 N N . ALA A 1 250 ? -10.671 11.822 8.651 1.00 97.75 250 ALA A N 1
ATOM 1890 C CA . ALA A 1 250 ? -11.901 12.453 9.099 1.00 97.75 250 ALA A CA 1
ATOM 1891 C C . ALA A 1 250 ? -13.070 11.905 8.284 1.00 97.75 250 ALA A C 1
ATOM 1893 O O . ALA A 1 250 ? -12.940 11.612 7.094 1.00 97.75 250 ALA A O 1
ATOM 1894 N N . GLY A 1 251 ? -14.225 11.754 8.923 1.00 96.75 251 GLY A N 1
ATOM 1895 C CA . GLY A 1 251 ? -15.363 11.147 8.258 1.00 96.75 251 GLY A CA 1
ATOM 1896 C C . GLY A 1 251 ? -16.696 11.435 8.917 1.00 96.75 251 GLY A C 1
ATOM 1897 O O . GLY A 1 251 ? -16.789 11.833 10.080 1.00 96.75 251 GLY A O 1
ATOM 1898 N N . PHE A 1 252 ? -17.736 11.198 8.131 1.00 96.38 252 PHE A N 1
ATOM 1899 C CA . PHE A 1 252 ? -19.127 11.250 8.537 1.00 96.38 252 PHE A CA 1
ATOM 1900 C C . PHE A 1 252 ? -19.727 9.862 8.329 1.00 96.38 252 PHE A C 1
ATOM 1902 O O . PHE A 1 252 ? -19.755 9.358 7.207 1.00 96.38 252 PHE A O 1
ATOM 1909 N N . VAL A 1 253 ? -20.169 9.227 9.411 1.00 93.06 253 VAL A N 1
ATOM 1910 C CA . VAL A 1 253 ? -20.711 7.866 9.407 1.00 93.06 253 VAL A CA 1
ATOM 1911 C C . VAL A 1 253 ? -22.142 7.914 9.922 1.00 93.06 253 VAL A C 1
ATOM 1913 O O . VAL A 1 253 ? -22.369 8.055 11.123 1.00 93.06 253 VAL A O 1
ATOM 1916 N N . ALA A 1 254 ? -23.097 7.808 9.003 1.00 90.19 254 ALA A N 1
ATOM 1917 C CA . ALA A 1 254 ? -24.519 7.679 9.297 1.00 90.19 254 ALA A CA 1
ATOM 1918 C C . ALA A 1 254 ? -25.008 6.257 8.988 1.00 90.19 254 ALA A C 1
ATOM 1920 O O . ALA A 1 254 ? -24.259 5.419 8.487 1.00 90.19 254 ALA A O 1
ATOM 1921 N N . ASP A 1 255 ? -26.282 5.989 9.267 1.00 87.38 255 ASP A N 1
ATOM 1922 C CA . ASP A 1 255 ? -26.862 4.651 9.110 1.00 87.38 255 ASP A CA 1
ATOM 1923 C C . ASP A 1 255 ? -26.920 4.180 7.647 1.00 87.38 255 ASP A C 1
ATOM 1925 O O . ASP A 1 255 ? -26.789 2.987 7.378 1.00 87.38 255 ASP A O 1
ATOM 1929 N N . TYR A 1 256 ? -27.093 5.112 6.703 1.00 89.12 256 TYR A N 1
ATOM 1930 C CA . TYR A 1 256 ? -27.301 4.809 5.279 1.00 89.12 256 TYR A CA 1
ATOM 1931 C C . TYR A 1 256 ? -26.137 5.203 4.372 1.00 89.12 256 TYR A C 1
ATOM 1933 O O . TYR A 1 256 ? -26.070 4.745 3.234 1.00 89.12 256 TYR A O 1
ATOM 1941 N N . PHE A 1 257 ? -25.240 6.070 4.839 1.00 92.38 257 PHE A N 1
ATOM 1942 C CA . PHE A 1 257 ? -24.102 6.512 4.046 1.00 92.38 257 PHE A CA 1
ATOM 1943 C C . PHE A 1 257 ? -22.901 6.832 4.924 1.00 92.38 257 PHE A C 1
ATOM 1945 O O . PHE A 1 257 ? -23.019 7.184 6.101 1.00 92.38 257 PHE A O 1
ATOM 1952 N N . GLN A 1 258 ? -21.732 6.738 4.305 1.00 93.56 258 GLN A N 1
ATOM 1953 C CA . GLN A 1 258 ? -20.458 7.001 4.934 1.00 93.56 258 GLN A CA 1
ATOM 1954 C C . GLN A 1 258 ? -19.558 7.770 3.975 1.00 93.56 258 GLN A C 1
ATOM 1956 O O . GLN A 1 258 ? -19.443 7.421 2.802 1.00 93.56 258 GLN A O 1
ATOM 1961 N N . LEU A 1 259 ? -18.901 8.799 4.498 1.00 95.19 259 LEU A N 1
ATOM 1962 C CA . LEU A 1 259 ? -17.897 9.590 3.797 1.00 95.19 259 LEU A CA 1
ATOM 1963 C C . LEU A 1 259 ? -16.627 9.604 4.648 1.00 95.19 259 LEU A C 1
ATOM 1965 O O . LEU A 1 259 ? -16.703 9.821 5.857 1.00 95.19 259 LEU A O 1
ATOM 1969 N N . SER A 1 260 ? -15.474 9.361 4.029 1.00 95.50 260 SER A N 1
ATOM 1970 C CA . SER A 1 260 ? -14.169 9.372 4.696 1.00 95.50 260 SER A CA 1
ATOM 1971 C C . SER A 1 260 ? -13.136 10.013 3.793 1.00 95.50 260 SER A C 1
ATOM 1973 O O . SER A 1 260 ? -13.127 9.764 2.588 1.00 95.50 260 SER A O 1
ATOM 1975 N N . ILE A 1 261 ? -12.257 10.800 4.398 1.00 96.00 261 ILE A N 1
ATOM 1976 C CA . ILE A 1 261 ? -11.071 11.360 3.765 1.00 96.00 261 ILE A CA 1
ATOM 1977 C C . ILE A 1 261 ? -9.895 10.995 4.657 1.00 96.00 261 ILE A C 1
ATOM 1979 O O . ILE A 1 261 ? -9.922 11.278 5.857 1.00 96.00 261 ILE A O 1
ATOM 1983 N N . ASP A 1 262 ? -8.876 10.397 4.053 1.00 95.94 262 ASP A N 1
ATOM 1984 C CA . ASP A 1 262 ? -7.663 9.968 4.735 1.00 95.94 262 ASP A CA 1
ATOM 1985 C C . ASP A 1 262 ? -6.463 10.669 4.087 1.00 95.94 262 ASP A C 1
ATOM 1987 O O . ASP A 1 262 ? -6.426 10.857 2.869 1.00 95.94 262 ASP A O 1
ATOM 1991 N N . TYR A 1 263 ? -5.496 11.071 4.906 1.00 94.81 263 TYR A N 1
ATOM 1992 C CA . TYR A 1 263 ? -4.282 11.754 4.481 1.00 94.81 263 TYR A CA 1
ATOM 1993 C C . TYR A 1 263 ? -3.060 11.114 5.143 1.00 94.81 263 TYR A C 1
ATOM 1995 O O . TYR A 1 263 ? -2.960 11.064 6.374 1.00 94.81 263 TYR A O 1
ATOM 2003 N N . ASP A 1 264 ? -2.134 10.635 4.316 1.00 94.19 264 ASP A N 1
ATOM 2004 C CA . ASP A 1 264 ? -0.857 10.077 4.753 1.00 94.19 264 ASP A CA 1
ATOM 2005 C C . ASP A 1 264 ? 0.115 11.221 5.088 1.00 94.19 264 ASP A C 1
ATOM 2007 O O . ASP A 1 264 ? 0.415 12.076 4.257 1.00 94.19 264 ASP A O 1
ATOM 2011 N N . LEU A 1 265 ? 0.606 11.250 6.328 1.00 92.00 265 LEU A N 1
ATOM 2012 C CA . LEU A 1 265 ? 1.492 12.300 6.842 1.00 92.00 265 LEU A CA 1
ATOM 2013 C C . LEU A 1 265 ? 2.929 12.175 6.324 1.00 92.00 265 LEU A C 1
ATOM 2015 O O . LEU A 1 265 ? 3.688 13.140 6.401 1.00 92.00 265 LEU A O 1
ATOM 2019 N N . ASN A 1 266 ? 3.314 11.001 5.825 1.00 88.94 266 ASN A N 1
ATOM 2020 C CA . ASN A 1 266 ? 4.632 10.747 5.265 1.00 88.94 266 ASN A CA 1
ATOM 2021 C C . ASN A 1 266 ? 4.547 10.050 3.904 1.00 88.94 266 ASN A C 1
ATOM 2023 O O . ASN A 1 266 ? 3.699 9.190 3.669 1.00 88.94 266 ASN A O 1
ATOM 2027 N N . LYS A 1 267 ? 5.455 10.433 2.999 1.00 74.19 267 LYS A N 1
ATOM 2028 C CA . LYS A 1 267 ? 5.582 9.824 1.672 1.00 74.19 267 LYS A CA 1
ATOM 2029 C C . LYS A 1 267 ? 6.244 8.451 1.812 1.00 74.19 267 LYS A C 1
ATOM 2031 O O . LYS A 1 267 ? 7.193 8.314 2.573 1.00 74.19 267 LYS A O 1
ATOM 2036 N N . ARG A 1 268 ? 5.756 7.453 1.069 1.00 67.06 268 ARG A N 1
ATOM 2037 C CA . ARG A 1 268 ? 6.356 6.111 0.999 1.00 67.06 268 ARG A CA 1
ATOM 2038 C C . ARG A 1 268 ? 7.071 5.934 -0.330 1.00 67.06 268 ARG A C 1
ATOM 2040 O O . ARG A 1 268 ? 6.416 5.739 -1.352 1.00 67.06 268 ARG A O 1
ATOM 2047 N N . GLU A 1 269 ? 8.393 5.931 -0.300 1.00 63.88 269 GLU A N 1
ATOM 2048 C CA . GLU A 1 269 ? 9.208 5.361 -1.371 1.00 63.88 269 GLU A CA 1
ATOM 2049 C C . GLU A 1 269 ? 9.727 4.025 -0.849 1.00 63.88 269 GLU A C 1
ATOM 2051 O O . GLU A 1 269 ? 10.519 3.965 0.077 1.00 63.88 269 GLU A O 1
ATOM 2056 N N . LYS A 1 270 ? 9.146 2.928 -1.337 1.00 66.94 270 LYS A N 1
ATOM 2057 C CA . LYS A 1 270 ? 9.413 1.593 -0.780 1.00 66.94 270 LYS A CA 1
ATOM 2058 C C . LYS A 1 270 ? 10.608 0.907 -1.415 1.00 66.94 270 LYS A C 1
ATOM 2060 O O . LYS A 1 270 ? 11.132 -0.037 -0.840 1.00 66.94 270 LYS A O 1
ATOM 2065 N N . ILE A 1 271 ? 10.937 1.298 -2.641 1.00 60.06 271 ILE A N 1
ATOM 2066 C CA . ILE A 1 271 ? 11.914 0.634 -3.492 1.00 60.06 271 ILE A CA 1
ATOM 2067 C C . ILE A 1 271 ? 12.892 1.711 -3.922 1.00 60.06 271 ILE A C 1
ATOM 2069 O O . ILE A 1 271 ? 12.525 2.621 -4.664 1.00 60.06 271 ILE A O 1
ATOM 2073 N N . HIS A 1 272 ? 14.117 1.596 -3.426 1.00 60.22 272 HIS A N 1
ATOM 2074 C CA . HIS A 1 272 ? 15.231 2.435 -3.833 1.00 60.22 272 HIS A CA 1
ATOM 2075 C C . HIS A 1 272 ? 16.154 1.620 -4.732 1.00 60.22 272 HIS A C 1
ATOM 2077 O O . HIS A 1 272 ? 16.477 0.470 -4.417 1.00 60.22 272 HIS A O 1
ATOM 2083 N N . THR A 1 273 ? 16.553 2.210 -5.858 1.00 54.75 273 THR A N 1
ATOM 2084 C CA . THR A 1 273 ? 17.668 1.701 -6.660 1.00 54.75 273 THR A CA 1
ATOM 2085 C C . THR A 1 273 ? 18.940 1.902 -5.846 1.00 54.75 273 THR A C 1
ATOM 2087 O O . THR A 1 273 ? 19.162 3.006 -5.343 1.00 54.75 273 THR A O 1
ATOM 2090 N N . VAL A 1 274 ? 19.712 0.831 -5.667 1.00 49.44 274 VAL A N 1
ATOM 2091 C CA . VAL A 1 274 ? 21.037 0.893 -5.033 1.00 49.44 274 VAL A CA 1
ATOM 2092 C C . VAL A 1 274 ? 22.067 1.329 -6.064 1.00 49.44 274 VAL A C 1
ATOM 2094 O O . VAL A 1 274 ? 21.928 0.890 -7.227 1.00 49.44 274 VAL A O 1
#

Sequence (274 aa):
MGGTGVVSASYLTAPFYNPALTAIYRRNDDAGMLVPSLGISYDDQDNLLDKVDDAFSAAERGDPLATQAALQALSGTQAKVDFGGAVAFGIPNRYIAANVFGKAYVENVATPDIASDSSDPVTQAQNTAVKTASVAVTEIGISLAKYQTLFGQHFSFGISPKLQRIYTYTSVNSLQDFKFDNIREDSTGDTAFNLDAGALWFHGPFRAGISAKNLFSRNIDTKSGVVRVGSRDVEFGYQYQLEPLYTVGAGFVADYFQLSIDYDLNKREKIHTV

Nearest PDB structures (foldseek):
  1xkw-assembly1_A  TM=3.610E-01  e=2.108E-02  Pseudomonas aeruginosa
  3qlb-assembly1_A  TM=3.783E-01  e=1.226E-01  Pseudomonas fluorescens
  3qlb-assembly2_B  TM=3.729E-01  e=1.295E-01  Pseudomonas fluorescens
  6z8y-assembly2_B  TM=2.929E-01  e=7.129E-01  Pseudomonas aeruginosa PAO1
  6z8q-assembly2_B  TM=2.554E-01  e=6.747E-01  Pseudomonas aeruginosa PAO1

Radius of gyration: 22.97 Å; Cα contacts (8 Å, |Δi|>4): 731; chains: 1; bounding box: 54×33×67 Å

Secondary structure (DSSP, 8-state):
-----TTT--TTTHHHH-GGGGG---TT-S-EEEEEEEEEEEE-TT-HHHHHHHHHHHHHTT-HHHHHHHHHHHTT--EEEEEEEEEEEEE--SS-EEEEEEEEEEEEEEEEE---S-SSHHHHHHH-EEEEEEEEEEEEEEEEEEEEEETTEEEEEEEEEEEEEEEEEEEEEETTT--TT---S---EEEEEEEEEEEEEEETTEEEEEEEE--S-EEEEPP-EEEEETTEEEEE-EEEEE--EEEEEEEEE-SS-EEEEEEESS----EEE-